Protein AF-0000000087158032 (afdb_homodimer)

Radius of gyration: 20.58 Å; Cα contacts (8 Å, |Δi|>4): 562; chains: 2; bounding box: 45×55×48 Å

Foldseek 3Di:
DLPPDDPLLVVLVVVCLVPVPDDLVRSCVVSVHDSVVSVVSVVSCCVSPVDVDRDDDDDCLVVQFPWKKKKFFAFQDDDPVQVVQLCVQVVPDPQWPDWDQDPDPGRIMTIGTGRDPVRVVVCCVPRVVPRPRTDDMDMDTDPDCPDDDDDDDD/DLDDDDPLLVVLVVVCLVPVPDDLVRSCVVSVHDSVVSVVSVVSCCVSPVDVDRDDDDDCLVVQFPWKKKKFFAFQDDDPVQVVQLCVQVVPDPQWPDWDQDPDPGRIMTIGTGRDPVRVVVCCVPRVVPRPRTDDMDMDTDPDCPDDDDDDDD

Secondary structure (DSSP, 8-state):
------HHHHHHHHHHHH-TT--HHHHHHHHTS-HHHHHHHHHHHHHTTSEEEEEEEE-GGGGT--EEEEEEEEES--SHHHHHHHHHHHTT-TTEEEEEEESSS-SEEEEEEESSHHHHHHHIIIIITTSTTEEEEEEEEEEEEEEESPPP--/------HHHHHHHHHHHH-TT--HHHHHHHHTS-HHHHHHHHHHHHHTTSEEEEEEEE-GGGGT--EEEEEEEEES---HHHHHHHHHHHTT-TTEEEEEEESSS-SEEEEEEESSHHHHHHHIIIIITTSTTEEEEEEEEEEEEEEESPPPP-

Sequence (308 aa):
MPARLDRVDLKMLRLLQKNGRLSNAELAEQVGVSPATCHRRTQALFDEGFVAGVRAMVAPRKVGKGTLVMVGVVLDRSTPESFASFEQAVAKLKCVLDCHLVAGDFDYFLKIRAGDVDDFKRIHGDQLIALPGVRQTRTFFVMKEVVDNAALEFMPARLDRVDLKMLRLLQKNGRLSNAELAEQVGVSPATCHRRTQALFDEGFVAGVRAMVAPRKVGKGTLVMVGVVLDRSTPESFASFEQAVAKLKCVLDCHLVAGDFDYFLKIRAGDVDDFKRIHGDQLIALPGVRQTRTFFVMKEVVDNAALEF

Solvent-accessible surface area (backbone atoms only — not comparable to full-atom values): 16321 Å² total; per-residue (Å²): 119,86,79,75,79,48,71,64,55,51,51,50,51,53,50,25,41,70,37,34,62,62,46,60,62,58,48,9,62,74,69,70,51,52,53,70,57,37,46,53,50,52,50,47,36,44,76,71,48,43,31,76,45,29,26,36,42,63,36,44,60,78,62,53,31,58,30,44,36,37,34,39,30,30,54,68,54,93,42,73,64,45,50,51,54,29,51,59,54,56,70,67,41,60,49,47,27,27,30,30,33,33,50,70,94,35,45,30,41,34,33,35,50,22,50,36,71,69,50,36,50,48,45,41,71,66,48,59,70,65,43,58,56,63,61,45,75,44,76,27,49,47,76,40,73,75,38,71,76,48,70,87,73,119,118,87,79,74,78,48,72,62,54,50,50,50,51,54,47,25,39,70,37,35,63,62,46,59,62,57,47,11,63,75,69,69,50,53,52,67,57,37,47,53,50,52,49,46,36,45,75,70,48,43,31,76,46,30,26,37,43,62,36,44,60,77,64,53,31,56,28,44,35,37,33,40,30,28,55,67,54,92,42,75,65,45,51,51,53,29,52,60,55,55,68,67,41,60,50,46,26,28,30,30,33,35,50,70,96,34,44,29,43,34,34,33,51,23,49,34,71,70,50,37,50,49,46,41,69,65,48,58,68,63,41,57,56,63,60,46,75,44,74,27,48,47,78,39,73,75,37,70,76,47,69,88,73,120

pLDDT: mean 96.33, std 7.24, range [37.09, 98.88]

Structure (mmCIF, N/CA/C/O backbone):
data_AF-0000000087158032-model_v1
#
loop_
_entity.id
_entity.type
_entity.pdbx_description
1 polymer 'Leucine-responsive regulatory protein'
#
loop_
_atom_site.group_PDB
_atom_site.id
_atom_site.type_symbol
_atom_site.label_atom_id
_atom_site.label_alt_id
_atom_site.label_comp_id
_atom_site.label_asym_id
_atom_site.label_entity_id
_atom_site.label_seq_id
_atom_site.pdbx_PDB_ins_code
_atom_site.Cartn_x
_atom_site.Cartn_y
_atom_site.Cartn_z
_atom_site.occupancy
_atom_site.B_iso_or_equiv
_atom_site.auth_seq_id
_atom_site.auth_comp_id
_atom_site.auth_asym_id
_atom_site.auth_atom_id
_atom_site.pdbx_PDB_model_num
ATOM 1 N N . MET A 1 1 ? 23.109 16.812 -11.82 1 37.09 1 MET A N 1
ATOM 2 C CA . MET A 1 1 ? 23.203 15.406 -11.414 1 37.09 1 MET A CA 1
ATOM 3 C C . MET A 1 1 ? 22.078 15.062 -10.438 1 37.09 1 MET A C 1
ATOM 5 O O . MET A 1 1 ? 21.734 15.867 -9.57 1 37.09 1 MET A O 1
ATOM 9 N N . PRO A 1 2 ? 21.047 14.289 -10.711 1 47.34 2 PRO A N 1
ATOM 10 C CA . PRO A 1 2 ? 20.016 14.133 -9.688 1 47.34 2 PRO A CA 1
ATOM 11 C C . PRO A 1 2 ? 20.594 14.031 -8.281 1 47.34 2 PRO A C 1
ATOM 13 O O . PRO A 1 2 ? 21.656 13.445 -8.086 1 47.34 2 PRO A O 1
ATOM 16 N N . ALA A 1 3 ? 20.453 15.07 -7.527 1 57.31 3 ALA A N 1
ATOM 17 C CA . ALA A 1 3 ? 21.109 15.234 -6.227 1 57.31 3 ALA A CA 1
ATOM 18 C C . ALA A 1 3 ? 21.078 13.938 -5.43 1 57.31 3 ALA A C 1
ATOM 20 O O . ALA A 1 3 ? 20.078 13.211 -5.457 1 57.31 3 ALA A O 1
ATOM 21 N N . ARG A 1 4 ? 22.188 13.25 -5.312 1 79.88 4 ARG A N 1
ATOM 22 C CA . ARG A 1 4 ? 22.391 12.055 -4.492 1 79.88 4 ARG A CA 1
ATOM 23 C C . ARG A 1 4 ? 21.953 12.297 -3.055 1 79.88 4 ARG A C 1
ATOM 25 O O . ARG A 1 4 ? 22.203 13.359 -2.488 1 79.88 4 ARG A O 1
ATOM 32 N N . LEU A 1 5 ? 20.969 11.484 -2.588 1 94 5 LEU A N 1
ATOM 33 C CA . LEU A 1 5 ? 20.5 11.57 -1.212 1 94 5 LEU A CA 1
ATOM 34 C C . LEU A 1 5 ? 21.656 11.406 -0.227 1 94 5 LEU A C 1
ATOM 36 O O . LEU A 1 5 ? 22.469 10.484 -0.364 1 94 5 LEU A O 1
ATOM 40 N N . ASP A 1 6 ? 21.828 12.352 0.658 1 95.56 6 ASP A N 1
ATOM 41 C CA . ASP A 1 6 ? 22.797 12.133 1.727 1 95.56 6 ASP A CA 1
ATOM 42 C C . ASP A 1 6 ? 22.125 11.625 2.994 1 95.56 6 ASP A C 1
ATOM 44 O O . ASP A 1 6 ? 20.953 11.25 2.965 1 95.56 6 ASP A O 1
ATOM 48 N N . ARG A 1 7 ? 22.875 11.555 4.039 1 95.75 7 ARG A N 1
ATOM 49 C CA . ARG A 1 7 ? 22.391 10.961 5.281 1 95.75 7 ARG A CA 1
ATOM 50 C C . ARG A 1 7 ? 21.234 11.766 5.863 1 95.75 7 ARG A C 1
ATOM 52 O O . ARG A 1 7 ? 20.312 11.195 6.438 1 95.75 7 ARG A O 1
ATOM 59 N N . VAL A 1 8 ? 21.344 13.023 5.73 1 96.94 8 VAL A N 1
ATOM 60 C CA . VAL A 1 8 ? 20.297 13.898 6.254 1 96.94 8 VAL A CA 1
ATOM 61 C C . VAL A 1 8 ? 18.984 13.664 5.488 1 96.94 8 VAL A C 1
ATOM 63 O O . VAL A 1 8 ? 17.922 13.5 6.094 1 96.94 8 VAL A O 1
ATOM 66 N N . ASP A 1 9 ? 19.094 13.617 4.156 1 97.75 9 ASP A N 1
ATOM 67 C CA . ASP A 1 9 ? 17.922 13.383 3.318 1 97.75 9 ASP A CA 1
ATOM 68 C C . ASP A 1 9 ? 17.234 12.062 3.686 1 97.75 9 ASP A C 1
ATOM 70 O O . ASP A 1 9 ? 16.016 12.008 3.816 1 97.75 9 ASP A O 1
ATOM 74 N N . LEU A 1 10 ? 18.062 11.023 3.865 1 97.94 10 LEU A N 1
ATOM 75 C CA . LEU A 1 10 ? 17.531 9.703 4.176 1 97.94 10 LEU A CA 1
ATOM 76 C C . LEU A 1 10 ? 16.828 9.695 5.535 1 97.94 10 LEU A C 1
ATOM 78 O O . LEU A 1 10 ? 15.773 9.102 5.691 1 97.94 10 LEU A O 1
ATOM 82 N N . LYS A 1 11 ? 17.453 10.289 6.418 1 98.25 11 LYS A N 1
ATOM 83 C CA . LYS A 1 11 ? 16.844 10.391 7.738 1 98.25 11 LYS A CA 1
ATOM 84 C C . LYS A 1 11 ? 15.508 11.133 7.672 1 98.25 11 LYS A C 1
ATOM 86 O O . LYS A 1 11 ? 14.531 10.734 8.305 1 98.25 11 LYS A O 1
ATOM 91 N N . MET A 1 12 ? 15.453 12.227 6.93 1 98.62 12 MET A N 1
ATOM 92 C CA . MET A 1 12 ? 14.219 12.977 6.754 1 98.62 12 MET A CA 1
ATOM 93 C C . MET A 1 12 ? 13.125 12.094 6.16 1 98.62 12 MET A C 1
ATOM 95 O O . MET A 1 12 ? 11.984 12.102 6.637 1 98.62 12 MET A O 1
ATOM 99 N N . LEU A 1 13 ? 13.492 11.344 5.16 1 98.75 13 LEU A N 1
ATOM 100 C CA . LEU A 1 13 ? 12.531 10.469 4.504 1 98.75 13 LEU A CA 1
ATOM 101 C C . LEU A 1 13 ? 11.969 9.445 5.48 1 98.75 13 LEU A C 1
ATOM 103 O O . LEU A 1 13 ? 10.766 9.172 5.484 1 98.75 13 LEU A O 1
ATOM 107 N N . ARG A 1 14 ? 12.828 8.852 6.293 1 98.56 14 ARG A N 1
ATOM 108 C CA . ARG A 1 14 ? 12.391 7.863 7.273 1 98.56 14 ARG A CA 1
ATOM 109 C C . ARG A 1 14 ? 11.453 8.484 8.297 1 98.56 14 ARG A C 1
ATOM 111 O O . ARG A 1 14 ? 10.422 7.898 8.641 1 98.56 14 ARG A O 1
ATOM 118 N N . LEU A 1 15 ? 11.773 9.664 8.742 1 98.75 15 LEU A N 1
ATOM 119 C CA . LEU A 1 15 ? 10.945 10.352 9.727 1 98.75 15 LEU A CA 1
ATOM 120 C C . LEU A 1 15 ? 9.586 10.719 9.133 1 98.75 15 LEU A C 1
ATOM 122 O O . LEU A 1 15 ? 8.555 10.555 9.789 1 98.75 15 LEU A O 1
ATOM 126 N N . LEU A 1 16 ? 9.594 11.148 7.902 1 98.69 16 LEU A N 1
ATOM 127 C CA . LEU A 1 16 ? 8.352 11.547 7.246 1 98.69 16 LEU A CA 1
ATOM 128 C C . LEU A 1 16 ? 7.492 10.328 6.926 1 98.69 16 LEU A C 1
ATOM 130 O O . LEU A 1 16 ? 6.262 10.422 6.934 1 98.69 16 LEU A O 1
ATOM 134 N N . GLN A 1 17 ? 8.109 9.195 6.656 1 98.5 17 GLN A N 1
ATOM 135 C CA . GLN A 1 17 ? 7.352 7.957 6.496 1 98.5 17 GLN A CA 1
ATOM 136 C C . GLN A 1 17 ? 6.641 7.574 7.793 1 98.5 17 GLN A C 1
ATOM 138 O O . GLN A 1 17 ? 5.512 7.082 7.766 1 98.5 17 GLN A O 1
ATOM 143 N N . LYS A 1 18 ? 7.32 7.828 8.812 1 97.94 18 LYS A N 1
ATOM 144 C CA . LYS A 1 18 ? 6.77 7.492 10.125 1 97.94 18 LYS A CA 1
ATOM 145 C C . LYS A 1 18 ? 5.68 8.477 10.531 1 97.94 18 LYS A C 1
ATOM 147 O O . LYS A 1 18 ? 4.656 8.086 11.102 1 97.94 18 LYS A O 1
ATOM 152 N N . ASN A 1 19 ? 5.922 9.719 10.273 1 98.19 19 ASN A N 1
ATOM 153 C CA . ASN A 1 19 ? 4.98 10.797 10.555 1 98.19 19 ASN A CA 1
ATOM 154 C C . ASN A 1 19 ? 5.086 11.914 9.523 1 98.19 19 ASN A C 1
ATOM 156 O O . ASN A 1 19 ? 5.914 12.82 9.664 1 98.19 19 ASN A O 1
ATOM 160 N N . GLY A 1 20 ? 4.16 11.898 8.617 1 98.06 20 GLY A N 1
ATOM 161 C CA . GLY A 1 20 ? 4.172 12.859 7.527 1 98.06 20 GLY A CA 1
ATOM 162 C C . GLY A 1 20 ? 3.68 14.234 7.938 1 98.06 20 GLY A C 1
ATOM 163 O O . GLY A 1 20 ? 3.746 15.188 7.156 1 98.06 20 GLY A O 1
ATOM 164 N N . ARG A 1 21 ? 3.297 14.398 9.172 1 96.5 21 ARG A N 1
ATOM 165 C CA . ARG A 1 21 ? 2.734 15.664 9.625 1 96.5 21 ARG A CA 1
ATOM 166 C C . ARG A 1 21 ? 3.748 16.453 10.461 1 96.5 21 ARG A C 1
ATOM 168 O O . ARG A 1 21 ? 3.426 17.5 11.008 1 96.5 21 ARG A O 1
ATOM 175 N N . LEU A 1 22 ? 4.895 15.922 10.547 1 97.44 22 LEU A N 1
ATOM 176 C CA . LEU A 1 22 ? 5.91 16.672 11.273 1 97.44 22 LEU A CA 1
ATOM 177 C C . LEU A 1 22 ? 6.039 18.094 10.727 1 97.44 22 LEU A C 1
ATOM 179 O O . LEU A 1 22 ? 6.09 18.281 9.508 1 97.44 22 LEU A O 1
ATOM 183 N N . SER A 1 23 ? 6.121 19.016 11.664 1 96.75 23 SER A N 1
ATOM 184 C CA . SER A 1 23 ? 6.406 20.391 11.25 1 96.75 23 SER A CA 1
ATOM 185 C C . SER A 1 23 ? 7.859 20.547 10.82 1 96.75 23 SER A C 1
ATOM 187 O O . SER A 1 23 ? 8.711 19.719 11.164 1 96.75 23 SER A O 1
ATOM 189 N N . ASN A 1 24 ? 8.055 21.625 10.062 1 97.44 24 ASN A N 1
ATOM 190 C CA . ASN A 1 24 ? 9.43 21.922 9.68 1 97.44 24 ASN A CA 1
ATOM 191 C C . ASN A 1 24 ? 10.336 22.047 10.906 1 97.44 24 ASN A C 1
ATOM 193 O O . ASN A 1 24 ? 11.461 21.547 10.898 1 97.44 24 ASN A O 1
ATOM 197 N N . ALA A 1 25 ? 9.828 22.672 11.922 1 97.94 25 ALA A N 1
ATOM 198 C CA . ALA A 1 25 ? 10.617 22.859 13.133 1 97.94 25 ALA A CA 1
ATOM 199 C C . ALA A 1 25 ? 10.938 21.531 13.805 1 97.94 25 ALA A C 1
ATOM 201 O O . ALA A 1 25 ? 12.086 21.281 14.188 1 97.94 25 ALA A O 1
ATOM 202 N N . GLU A 1 26 ? 10.023 20.688 13.992 1 98.25 26 GLU A N 1
ATOM 203 C CA . GLU A 1 26 ? 10.211 19.375 14.602 1 98.25 26 GLU A CA 1
ATOM 204 C C . GLU A 1 26 ? 11.18 18.516 13.781 1 98.25 26 GLU A C 1
ATOM 206 O O . GLU A 1 26 ? 12.078 17.875 14.336 1 98.25 26 GLU A O 1
ATOM 211 N N . LEU A 1 27 ? 10.977 18.5 12.469 1 98.56 27 LEU A N 1
ATOM 212 C CA . LEU A 1 27 ? 11.836 17.734 11.578 1 98.56 27 LEU A CA 1
ATOM 213 C C . LEU A 1 27 ? 13.281 18.219 11.648 1 98.56 27 LEU A C 1
ATOM 215 O O . LEU A 1 27 ? 14.211 17.422 11.758 1 98.56 27 LEU A O 1
ATOM 219 N N . ALA A 1 28 ? 13.414 19.531 11.609 1 98.69 28 ALA A N 1
ATOM 220 C CA . ALA A 1 28 ? 14.734 20.141 11.695 1 98.69 28 ALA A CA 1
ATOM 221 C C . ALA A 1 28 ? 15.453 19.719 12.977 1 98.69 28 ALA A C 1
ATOM 223 O O . ALA A 1 28 ? 16.641 19.375 12.945 1 98.69 28 ALA A O 1
ATOM 224 N N . GLU A 1 29 ? 14.758 19.75 14.055 1 98.62 29 GLU A N 1
ATOM 225 C CA . GLU A 1 29 ? 15.312 19.375 15.352 1 98.62 29 GLU A CA 1
ATOM 226 C C . GLU A 1 29 ? 15.758 17.906 15.352 1 98.62 29 GLU A C 1
ATOM 228 O O . GLU A 1 29 ? 16.859 17.594 15.812 1 98.62 29 GLU A O 1
ATOM 233 N N . GLN A 1 30 ? 15 17.094 14.836 1 98.31 30 GLN A N 1
ATOM 234 C CA . GLN A 1 30 ? 15.273 15.664 14.867 1 98.31 30 GLN A CA 1
ATOM 235 C C . GLN A 1 30 ? 16.422 15.305 13.938 1 98.31 30 GLN A C 1
ATOM 237 O O . GLN A 1 30 ? 17.188 14.367 14.211 1 98.31 30 GLN A O 1
ATOM 242 N N . VAL A 1 31 ? 16.547 15.984 12.82 1 98.06 31 VAL A N 1
ATOM 243 C CA . VAL A 1 31 ? 17.562 15.633 11.844 1 98.06 31 VAL A CA 1
ATOM 244 C C . VAL A 1 31 ? 18.844 16.406 12.148 1 98.06 31 VAL A C 1
ATOM 246 O O . VAL A 1 31 ? 19.922 16.078 11.633 1 98.06 31 VAL A O 1
ATOM 249 N N . GLY A 1 32 ? 18.766 17.469 12.875 1 98 32 GLY A N 1
ATOM 250 C CA . GLY A 1 32 ? 19.953 18.219 13.312 1 98 32 GLY A CA 1
ATOM 251 C C . GLY A 1 32 ? 20.422 19.234 12.297 1 98 32 GLY A C 1
ATOM 252 O O . GLY A 1 32 ? 21.609 19.344 12.016 1 98 32 GLY A O 1
ATOM 253 N N . VAL A 1 33 ? 19.5 19.953 11.695 1 98.31 33 VAL A N 1
ATOM 254 C CA . VAL A 1 33 ? 19.828 21.031 10.766 1 98.31 33 VAL A CA 1
ATOM 255 C C . VAL A 1 33 ? 18.984 22.266 11.094 1 98.31 33 VAL A C 1
ATOM 257 O O . VAL A 1 33 ? 18.078 22.203 11.93 1 98.31 33 VAL A O 1
ATOM 260 N N . SER A 1 34 ? 19.359 23.375 10.461 1 98.25 34 SER A N 1
ATOM 261 C CA . SER A 1 34 ? 18.578 24.594 10.664 1 98.25 34 SER A CA 1
ATOM 262 C C . SER A 1 34 ? 17.203 24.469 10.016 1 98.25 34 SER A C 1
ATOM 264 O O . SER A 1 34 ? 17.031 23.75 9.031 1 98.25 34 SER A O 1
ATOM 266 N N . PRO A 1 35 ? 16.188 25.203 10.523 1 98.31 35 PRO A N 1
ATOM 267 C CA . PRO A 1 35 ? 14.859 25.203 9.898 1 98.31 35 PRO A CA 1
ATOM 268 C C . PRO A 1 35 ? 14.906 25.609 8.43 1 98.31 35 PRO A C 1
ATOM 270 O O . PRO A 1 35 ? 14.172 25.062 7.602 1 98.31 35 PRO A O 1
ATOM 273 N N . ALA A 1 36 ? 15.734 26.562 8.125 1 98.38 36 ALA A N 1
ATOM 274 C CA . ALA A 1 36 ? 15.852 27 6.742 1 98.38 36 ALA A CA 1
ATOM 275 C C . ALA A 1 36 ? 16.359 25.891 5.844 1 98.38 36 ALA A C 1
ATOM 277 O O . ALA A 1 36 ? 15.82 25.656 4.758 1 98.38 36 ALA A O 1
ATOM 278 N N . THR A 1 37 ? 17.406 25.234 6.273 1 97.94 37 THR A N 1
ATOM 279 C CA . THR A 1 37 ? 17.969 24.109 5.527 1 97.94 37 THR A CA 1
ATOM 280 C C . THR A 1 37 ? 16.953 22.984 5.398 1 97.94 37 THR A C 1
ATOM 282 O O . THR A 1 37 ? 16.781 22.406 4.32 1 97.94 37 THR A O 1
ATOM 285 N N . CYS A 1 38 ? 16.297 22.688 6.508 1 98.5 38 CYS A N 1
ATOM 286 C CA . CYS A 1 38 ? 15.289 21.625 6.52 1 98.5 38 CYS A CA 1
ATOM 287 C C . CYS A 1 38 ? 14.18 21.906 5.504 1 98.5 38 CYS A C 1
ATOM 289 O O . CYS A 1 38 ? 13.805 21.031 4.73 1 98.5 38 CYS A O 1
ATOM 291 N N . HIS A 1 39 ? 13.711 23.109 5.5 1 98.06 39 HIS A N 1
ATOM 292 C CA . HIS A 1 39 ? 12.641 23.5 4.594 1 98.06 39 HIS A CA 1
ATOM 293 C C . HIS A 1 39 ? 13.062 23.344 3.137 1 98.06 39 HIS A C 1
ATOM 295 O O . HIS A 1 39 ? 12.336 22.766 2.334 1 98.06 39 HIS A O 1
ATOM 301 N N . ARG A 1 40 ? 14.195 23.812 2.834 1 98.12 40 ARG A N 1
ATOM 302 C CA . ARG A 1 40 ? 14.711 23.734 1.472 1 98.12 40 ARG A CA 1
ATOM 303 C C . ARG A 1 40 ? 14.867 22.281 1.032 1 98.12 40 ARG A C 1
ATOM 305 O O . ARG A 1 40 ? 14.469 21.906 -0.076 1 98.12 40 ARG A O 1
ATOM 312 N N . ARG A 1 41 ? 15.422 21.484 1.894 1 97.81 41 ARG A N 1
ATOM 313 C CA . ARG A 1 41 ? 15.656 20.094 1.568 1 97.81 41 ARG A CA 1
ATOM 314 C C . ARG A 1 41 ? 14.336 19.328 1.428 1 97.81 41 ARG A C 1
ATOM 316 O O . ARG A 1 41 ? 14.188 18.484 0.54 1 97.81 41 ARG A O 1
ATOM 323 N N . THR A 1 42 ? 13.438 19.562 2.32 1 97.81 42 THR A N 1
ATOM 324 C CA . THR A 1 42 ? 12.125 18.922 2.227 1 97.81 42 THR A CA 1
ATOM 325 C C . THR A 1 42 ? 11.453 19.281 0.903 1 97.81 42 THR A C 1
ATOM 327 O O . THR A 1 42 ? 10.945 18.391 0.209 1 97.81 42 THR A O 1
ATOM 330 N N . GLN A 1 43 ? 11.484 20.547 0.55 1 97.62 43 GLN A N 1
ATOM 331 C CA . GLN A 1 43 ? 10.898 20.984 -0.714 1 97.62 43 GLN A CA 1
ATOM 332 C C . GLN A 1 43 ? 11.562 20.281 -1.896 1 97.62 43 GLN A C 1
ATOM 334 O O . GLN A 1 43 ? 10.891 19.875 -2.844 1 97.62 43 GLN A O 1
ATOM 339 N N . ALA A 1 44 ? 12.836 20.156 -1.841 1 97.69 44 ALA A N 1
ATOM 340 C CA . ALA A 1 44 ? 13.578 19.484 -2.904 1 97.69 44 ALA A CA 1
ATOM 341 C C . ALA A 1 44 ? 13.148 18.031 -3.029 1 97.69 44 ALA A C 1
ATOM 343 O O . ALA A 1 44 ? 13.055 17.5 -4.137 1 97.69 44 ALA A O 1
ATOM 344 N N . LEU A 1 45 ? 12.938 17.375 -1.868 1 98.06 45 LEU A N 1
ATOM 345 C CA . LEU A 1 45 ? 12.508 15.977 -1.876 1 98.06 45 LEU A CA 1
ATOM 346 C C . LEU A 1 45 ? 11.18 15.82 -2.609 1 98.06 45 LEU A C 1
ATOM 348 O O . LEU A 1 45 ? 10.969 14.836 -3.318 1 98.06 45 LEU A O 1
ATOM 352 N N . PHE A 1 46 ? 10.273 16.766 -2.443 1 97.75 46 PHE A N 1
ATOM 353 C CA . PHE A 1 46 ? 9 16.75 -3.141 1 97.75 46 PHE A CA 1
ATOM 354 C C . PHE A 1 46 ? 9.18 17.109 -4.609 1 97.75 46 PHE A C 1
ATOM 356 O O . PHE A 1 46 ? 8.695 16.391 -5.492 1 97.75 46 PHE A O 1
ATOM 363 N N . ASP A 1 47 ? 9.93 18.188 -4.895 1 97.75 47 ASP A N 1
ATOM 364 C CA . ASP A 1 47 ? 10.109 18.703 -6.25 1 97.75 47 ASP A CA 1
ATOM 365 C C . ASP A 1 47 ? 10.805 17.672 -7.141 1 97.75 47 ASP A C 1
ATOM 367 O O . ASP A 1 47 ? 10.5 17.562 -8.328 1 97.75 47 ASP A O 1
ATOM 371 N N . GLU A 1 48 ? 11.672 16.969 -6.508 1 97.44 48 GLU A N 1
ATOM 372 C CA . GLU A 1 48 ? 12.461 16 -7.277 1 97.44 48 GLU A CA 1
ATOM 373 C C . GLU A 1 48 ? 11.789 14.633 -7.312 1 97.44 48 GLU A C 1
ATOM 375 O O . GLU A 1 48 ? 12.305 13.703 -7.93 1 97.44 48 GLU A O 1
ATOM 380 N N . GLY A 1 49 ? 10.719 14.445 -6.625 1 97.69 49 GLY A N 1
ATOM 381 C CA . GLY A 1 49 ? 9.898 13.258 -6.754 1 97.69 49 GLY A CA 1
ATOM 382 C C . GLY A 1 49 ? 10.297 12.148 -5.801 1 97.69 49 GLY A C 1
ATOM 383 O O . GLY A 1 49 ? 9.906 10.992 -5.98 1 97.69 49 GLY A O 1
ATOM 384 N N . PHE A 1 50 ? 11.172 12.406 -4.824 1 98.31 50 PHE A N 1
ATOM 385 C CA . PHE A 1 50 ? 11.484 11.422 -3.797 1 98.31 50 PHE A CA 1
ATOM 386 C C . PHE A 1 50 ? 10.25 11.109 -2.959 1 98.31 50 PHE A C 1
ATOM 388 O O . PHE A 1 50 ? 10.078 9.977 -2.492 1 98.31 50 PHE A O 1
ATOM 395 N N . VAL A 1 51 ? 9.469 12.078 -2.781 1 98.25 51 VAL A N 1
ATOM 396 C CA . VAL A 1 51 ? 8.18 11.953 -2.104 1 98.25 51 VAL A CA 1
ATOM 397 C C . VAL A 1 51 ? 7.051 12.328 -3.059 1 98.25 51 VAL A C 1
ATOM 399 O O . VAL A 1 51 ? 7.004 13.453 -3.559 1 98.25 51 VAL A O 1
ATOM 402 N N . ALA A 1 52 ? 6.18 11.438 -3.273 1 97.19 52 ALA A N 1
ATOM 403 C CA . ALA A 1 52 ? 5.078 11.68 -4.199 1 97.19 52 ALA A CA 1
ATOM 404 C C . ALA A 1 52 ? 3.961 12.477 -3.523 1 97.19 52 ALA A C 1
ATOM 406 O O . ALA A 1 52 ? 3.209 13.188 -4.188 1 97.19 52 ALA A O 1
ATOM 407 N N . GLY A 1 53 ? 3.82 12.32 -2.258 1 97.75 53 GLY A N 1
ATOM 408 C CA . GLY A 1 53 ? 2.814 12.969 -1.436 1 97.75 53 GLY A CA 1
ATOM 409 C C . GLY A 1 53 ? 2.773 12.445 -0.014 1 97.75 53 GLY A C 1
ATOM 410 O O . GLY A 1 53 ? 3.543 11.547 0.345 1 97.75 53 GLY A O 1
ATOM 411 N N . VAL A 1 54 ? 1.973 13.07 0.74 1 98.56 54 VAL A N 1
ATOM 412 C CA . VAL A 1 54 ? 1.727 12.641 2.113 1 98.56 54 VAL A CA 1
ATOM 413 C C . VAL A 1 54 ? 0.258 12.25 2.277 1 98.56 54 VAL A C 1
ATOM 415 O O . VAL A 1 54 ? -0.636 13.008 1.896 1 98.56 54 VAL A O 1
ATOM 418 N N . ARG A 1 55 ? 0.052 11.117 2.818 1 98.69 55 ARG A N 1
ATOM 419 C CA . ARG A 1 55 ? -1.28 10.523 2.768 1 98.69 55 ARG A CA 1
ATOM 420 C C . ARG A 1 55 ? -1.711 10.023 4.141 1 98.69 55 ARG A C 1
ATOM 422 O O . ARG A 1 55 ? -0.914 9.43 4.871 1 98.69 55 ARG A O 1
ATOM 429 N N . ALA A 1 56 ? -2.963 10.297 4.5 1 98.75 56 ALA A N 1
ATOM 430 C CA . ALA A 1 56 ? -3.545 9.633 5.664 1 98.75 56 ALA A CA 1
ATOM 431 C C . ALA A 1 56 ? -3.85 8.172 5.367 1 98.75 56 ALA A C 1
ATOM 433 O O . ALA A 1 56 ? -4.469 7.852 4.352 1 98.75 56 ALA A O 1
ATOM 434 N N . MET A 1 57 ? -3.346 7.309 6.199 1 98.62 57 MET A N 1
ATOM 435 C CA . MET A 1 57 ? -3.627 5.879 6.09 1 98.62 57 MET A CA 1
ATOM 436 C C . MET A 1 57 ? -4.957 5.535 6.75 1 98.62 57 MET A C 1
ATOM 438 O O . MET A 1 57 ? -5.027 5.359 7.969 1 98.62 57 MET A O 1
ATOM 442 N N . VAL A 1 58 ? -5.965 5.434 5.91 1 98.44 58 VAL A N 1
ATOM 443 C CA . VAL A 1 58 ? -7.324 5.211 6.387 1 98.44 58 VAL A CA 1
ATOM 444 C C . VAL A 1 58 ? -7.559 3.721 6.621 1 98.44 58 VAL A C 1
ATOM 446 O O . VAL A 1 58 ? -7.148 2.889 5.809 1 98.44 58 VAL A O 1
ATOM 449 N N . ALA A 1 59 ? -8.203 3.424 7.734 1 98 59 ALA A N 1
ATOM 450 C CA . ALA A 1 59 ? -8.539 2.039 8.047 1 98 59 ALA A CA 1
ATOM 451 C C . ALA A 1 59 ? -9.656 1.527 7.148 1 98 59 ALA A C 1
ATOM 453 O O . ALA A 1 59 ? -10.805 1.975 7.254 1 98 59 ALA A O 1
ATOM 454 N N . PRO A 1 60 ? -9.383 0.595 6.316 1 98.06 60 PRO A N 1
ATOM 455 C CA . PRO A 1 60 ? -10.375 0.188 5.316 1 98.06 60 PRO A CA 1
ATOM 456 C C . PRO A 1 60 ? -11.672 -0.309 5.941 1 98.06 60 PRO A C 1
ATOM 458 O O . PRO A 1 60 ? -12.758 0.081 5.508 1 98.06 60 PRO A O 1
ATOM 461 N N . ARG A 1 61 ? -11.602 -1.121 6.934 1 97 61 ARG A N 1
ATOM 462 C CA . ARG A 1 61 ? -12.781 -1.713 7.551 1 97 61 ARG A CA 1
ATOM 463 C C . ARG A 1 61 ? -13.703 -0.637 8.117 1 97 61 ARG A C 1
ATOM 465 O O . ARG A 1 61 ? -14.922 -0.778 8.094 1 97 61 ARG A O 1
ATOM 472 N N . LYS A 1 62 ? -13.133 0.422 8.508 1 96.94 62 LYS A N 1
ATOM 473 C CA . LYS A 1 62 ? -13.891 1.473 9.18 1 96.94 62 LYS A CA 1
ATOM 474 C C . LYS A 1 62 ? -14.594 2.373 8.164 1 96.94 62 LYS A C 1
ATOM 476 O O . LYS A 1 62 ? -15.477 3.15 8.523 1 96.94 62 LYS A O 1
ATOM 481 N N . VAL A 1 63 ? -14.242 2.225 6.941 1 97.06 63 VAL A N 1
ATOM 482 C CA . VAL A 1 63 ? -14.898 3.027 5.918 1 97.06 63 VAL A CA 1
ATOM 483 C C . VAL A 1 63 ? -15.625 2.113 4.93 1 97.06 63 VAL A C 1
ATOM 485 O O . VAL A 1 63 ? -15.797 2.467 3.762 1 97.06 63 VAL A O 1
ATOM 488 N N . GLY A 1 64 ? -15.922 0.958 5.301 1 96.56 64 GLY A N 1
ATOM 489 C CA . GLY A 1 64 ? -16.75 0.054 4.516 1 96.56 64 GLY A CA 1
ATOM 490 C C . GLY A 1 64 ? -15.977 -0.639 3.402 1 9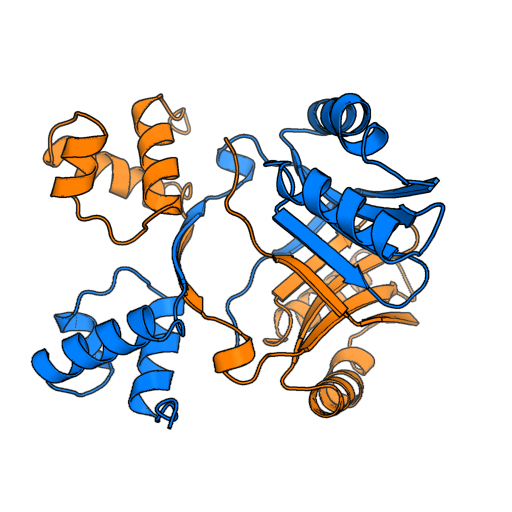6.56 64 GLY A C 1
ATOM 491 O O . GLY A 1 64 ? -16.531 -0.918 2.338 1 96.56 64 GLY A O 1
ATOM 492 N N . LYS A 1 65 ? -14.727 -0.851 3.58 1 97.88 65 LYS A N 1
ATOM 493 C CA . LYS A 1 65 ? -13.883 -1.537 2.607 1 97.88 65 LYS A CA 1
ATOM 494 C C . LYS A 1 65 ? -13.125 -2.693 3.258 1 97.88 65 LYS A C 1
ATOM 496 O O . LYS A 1 65 ? -11.914 -2.836 3.068 1 97.88 65 LYS A O 1
ATOM 501 N N . GLY A 1 66 ? -13.891 -3.492 3.932 1 97.69 66 GLY A N 1
ATOM 502 C CA . GLY A 1 66 ? -13.305 -4.488 4.812 1 97.69 66 GLY A CA 1
ATOM 503 C C . GLY A 1 66 ? -12.836 -5.73 4.074 1 97.69 66 GLY A C 1
ATOM 504 O O . GLY A 1 66 ? -12.039 -6.512 4.609 1 97.69 66 GLY A O 1
ATOM 505 N N . THR A 1 67 ? -13.32 -5.953 2.848 1 98.38 67 THR A N 1
ATOM 506 C CA . THR A 1 67 ? -12.969 -7.152 2.096 1 98.38 67 THR A CA 1
ATOM 507 C C . THR A 1 67 ? -11.797 -6.871 1.156 1 98.38 67 THR A C 1
ATOM 509 O O . THR A 1 67 ? -11.82 -5.902 0.396 1 98.38 67 THR A O 1
ATOM 512 N N . LEU A 1 68 ? -10.781 -7.66 1.311 1 98.75 68 LEU A N 1
ATOM 513 C CA . LEU A 1 68 ? -9.617 -7.594 0.439 1 98.75 68 LEU A CA 1
ATOM 514 C C . LEU A 1 68 ? -9.5 -8.844 -0.419 1 98.75 68 LEU A C 1
ATOM 516 O O . LEU A 1 68 ? -9.664 -9.961 0.08 1 98.75 68 LEU A O 1
ATOM 520 N N . VAL A 1 69 ? -9.273 -8.617 -1.729 1 98.56 69 VAL A N 1
ATOM 521 C CA . VAL A 1 69 ? -9.188 -9.727 -2.676 1 98.56 69 VAL A CA 1
ATOM 522 C C . VAL A 1 69 ? -7.977 -9.531 -3.586 1 98.56 69 VAL A C 1
ATOM 524 O O . VAL A 1 69 ? -7.715 -8.422 -4.059 1 98.56 69 VAL A O 1
ATOM 527 N N . MET A 1 70 ? -7.289 -10.602 -3.76 1 98.56 70 MET A N 1
ATOM 528 C CA . MET A 1 70 ? -6.273 -10.656 -4.809 1 98.56 70 MET A CA 1
ATOM 529 C C . MET A 1 70 ? -6.785 -11.43 -6.02 1 98.56 70 MET A C 1
ATOM 531 O O . MET A 1 70 ? -7.422 -12.469 -5.871 1 98.56 70 MET A O 1
ATOM 535 N N . VAL A 1 71 ? -6.465 -10.883 -7.211 1 98.19 71 VAL A N 1
ATOM 536 C CA . VAL A 1 71 ? -6.949 -11.531 -8.43 1 98.19 71 VAL A CA 1
ATOM 537 C C . VAL A 1 71 ? -5.793 -11.734 -9.398 1 98.19 71 VAL A C 1
ATOM 539 O O . VAL A 1 71 ? -5.117 -10.773 -9.781 1 98.19 71 VAL A O 1
ATOM 542 N N . GLY A 1 72 ? -5.527 -13.008 -9.727 1 98 72 GLY A N 1
ATOM 543 C CA . GLY A 1 72 ? -4.668 -13.305 -10.859 1 98 72 GLY A CA 1
ATOM 544 C C . GLY A 1 72 ? -5.387 -13.234 -12.195 1 98 72 GLY A C 1
ATOM 545 O O . GLY A 1 72 ? -6.496 -13.758 -12.336 1 98 72 GLY A O 1
ATOM 546 N N . VAL A 1 73 ? -4.777 -12.57 -13.148 1 98.19 73 VAL A N 1
ATOM 547 C CA . VAL A 1 73 ? -5.406 -12.367 -14.453 1 98.19 73 VAL A CA 1
ATOM 548 C C . VAL A 1 73 ? -4.539 -12.992 -15.547 1 98.19 73 VAL A C 1
ATOM 550 O O . VAL A 1 73 ? -3.316 -12.836 -15.547 1 98.19 73 VAL A O 1
ATOM 553 N N . VAL A 1 74 ? -5.16 -13.727 -16.391 1 97.75 74 VAL A N 1
ATOM 554 C CA . VAL A 1 74 ? -4.531 -14.227 -17.609 1 97.75 74 VAL A CA 1
ATOM 555 C C . VAL A 1 74 ? -5.23 -13.633 -18.828 1 97.75 74 VAL A C 1
ATOM 557 O O . VAL A 1 74 ? -6.453 -13.734 -18.969 1 97.75 74 VAL A O 1
ATOM 560 N N . LEU A 1 75 ? -4.48 -13 -19.703 1 97.75 75 LEU A N 1
ATOM 561 C CA . LEU A 1 75 ? -5.039 -12.422 -20.922 1 97.75 75 LEU A CA 1
ATOM 562 C C . LEU A 1 75 ? -5.133 -13.469 -22.031 1 97.75 75 LEU A C 1
ATOM 564 O O . LEU A 1 75 ? -4.406 -14.461 -22.016 1 97.75 75 LEU A O 1
ATOM 568 N N . ASP A 1 76 ? -5.996 -13.203 -22.922 1 96.38 76 ASP A N 1
ATOM 569 C CA . ASP A 1 76 ? -6.176 -14.133 -24.031 1 96.38 76 ASP A CA 1
ATOM 570 C C . ASP A 1 76 ? -5.035 -14.008 -25.047 1 96.38 76 ASP A C 1
ATOM 572 O O . ASP A 1 76 ? -4.676 -14.984 -25.703 1 96.38 76 ASP A O 1
ATOM 576 N N . ARG A 1 77 ? -4.586 -12.781 -25.234 1 94.06 77 ARG A N 1
ATOM 577 C CA . ARG A 1 77 ? -3.418 -12.492 -26.062 1 94.06 77 ARG A CA 1
ATOM 578 C C . ARG A 1 77 ? -2.395 -11.664 -25.297 1 94.06 77 ARG A C 1
ATOM 580 O O . ARG A 1 77 ? -2.762 -10.82 -24.469 1 94.06 77 ARG A O 1
ATOM 587 N N . SER A 1 78 ? -1.216 -11.93 -25.484 1 91 78 SER A N 1
ATOM 588 C CA . SER A 1 78 ? -0.136 -11.195 -24.844 1 91 78 SER A CA 1
ATOM 589 C C . SER A 1 78 ? 0.631 -10.344 -25.844 1 91 78 SER A C 1
ATOM 591 O O . SER A 1 78 ? 1.82 -10.562 -26.078 1 91 78 SER A O 1
ATOM 593 N N . THR A 1 79 ? -0.052 -9.414 -26.391 1 94.62 79 THR A N 1
ATOM 594 C CA . THR A 1 79 ? 0.539 -8.453 -27.312 1 94.62 79 THR A CA 1
ATOM 595 C C . THR A 1 79 ? 0.635 -7.07 -26.672 1 94.62 79 THR A C 1
ATOM 597 O O . THR A 1 79 ? -0.067 -6.781 -25.703 1 94.62 79 THR A O 1
ATOM 600 N N . PRO A 1 80 ? 1.523 -6.258 -27.266 1 95.5 80 PRO A N 1
ATOM 601 C CA . PRO A 1 80 ? 1.607 -4.887 -26.75 1 95.5 80 PRO A CA 1
ATOM 602 C C . PRO A 1 80 ? 0.257 -4.176 -26.75 1 95.5 80 PRO A C 1
ATOM 604 O O . PRO A 1 80 ? -0.053 -3.438 -25.812 1 95.5 80 PRO A O 1
ATOM 607 N N . GLU A 1 81 ? -0.48 -4.414 -27.719 1 96.19 81 GLU A N 1
ATOM 608 C CA . GLU A 1 81 ? -1.789 -3.779 -27.828 1 96.19 81 GLU A CA 1
ATOM 609 C C . GLU A 1 81 ? -2.74 -4.277 -26.75 1 96.19 81 GLU A C 1
ATOM 611 O O . GLU A 1 81 ? -3.469 -3.49 -26.141 1 96.19 81 GLU A O 1
ATOM 616 N N . SER A 1 82 ? -2.77 -5.547 -26.531 1 96.19 82 SER A N 1
ATOM 617 C CA . SER A 1 82 ? -3.629 -6.125 -25.5 1 96.19 82 SER A CA 1
ATOM 618 C C . SER A 1 82 ? -3.244 -5.625 -24.109 1 96.19 82 SER A C 1
ATOM 620 O O . SER A 1 82 ? -4.113 -5.305 -23.297 1 96.19 82 SER A O 1
ATOM 622 N N . PHE A 1 83 ? -1.95 -5.59 -23.859 1 97 83 PHE A N 1
ATOM 623 C CA . PHE A 1 83 ? -1.473 -5.066 -22.578 1 97 83 PHE A CA 1
ATOM 624 C C . PHE A 1 83 ? -1.903 -3.615 -22.391 1 97 83 PHE A C 1
ATOM 626 O O . PHE A 1 83 ? -2.424 -3.248 -21.344 1 97 83 PHE A O 1
ATOM 633 N N . ALA A 1 84 ? -1.744 -2.844 -23.422 1 97.94 84 ALA A N 1
ATOM 634 C CA . ALA A 1 84 ? -2.074 -1.424 -23.359 1 97.94 84 ALA A CA 1
ATOM 635 C C . ALA A 1 84 ? -3.561 -1.22 -23.078 1 97.94 84 ALA A C 1
ATOM 637 O O . ALA A 1 84 ? -3.934 -0.408 -22.219 1 97.94 84 ALA A O 1
ATOM 638 N N . SER A 1 85 ? -4.375 -1.916 -23.781 1 98.19 85 SER A N 1
ATOM 639 C CA . SER A 1 85 ? -5.82 -1.81 -23.625 1 98.19 85 SER A CA 1
ATOM 640 C C . SER A 1 85 ? -6.25 -2.213 -22.219 1 98.19 85 SER A C 1
ATOM 642 O O . SER A 1 85 ? -7.043 -1.518 -21.578 1 98.19 85 SER A O 1
ATOM 644 N N . PHE A 1 86 ? -5.738 -3.318 -21.766 1 98.5 86 PHE A N 1
ATOM 645 C CA . PHE A 1 86 ? -6.055 -3.803 -20.422 1 98.5 86 PHE A CA 1
ATOM 646 C C . PHE A 1 86 ? -5.613 -2.799 -19.359 1 98.5 86 PHE A C 1
ATOM 648 O O . PHE A 1 86 ? -6.391 -2.438 -18.484 1 98.5 86 PHE A O 1
ATOM 655 N N . GLU A 1 87 ? -4.379 -2.299 -19.438 1 98.62 87 GLU A N 1
ATOM 656 C CA . GLU A 1 87 ? -3.793 -1.404 -18.453 1 98.62 87 GLU A CA 1
ATOM 657 C C . GLU A 1 87 ? -4.531 -0.069 -18.406 1 98.62 87 GLU A C 1
ATOM 659 O O . GLU A 1 87 ? -4.73 0.499 -17.328 1 98.62 87 GLU A O 1
ATOM 664 N N . GLN A 1 88 ? -4.938 0.435 -19.531 1 98.44 88 GLN A N 1
ATOM 665 C CA . GLN A 1 88 ? -5.711 1.672 -19.578 1 98.44 88 GLN A CA 1
ATOM 666 C C . GLN A 1 88 ? -7.051 1.51 -18.859 1 98.44 88 GLN A C 1
ATOM 668 O O . GLN A 1 88 ? -7.48 2.4 -18.125 1 98.44 88 GLN A O 1
ATOM 673 N N . ALA A 1 89 ? -7.664 0.393 -19.094 1 98.5 89 ALA A N 1
ATOM 674 C CA . ALA A 1 89 ? -8.977 0.132 -18.516 1 98.5 89 ALA A CA 1
ATOM 675 C C . ALA A 1 89 ? -8.883 -0.082 -17.016 1 98.5 89 ALA A C 1
ATOM 677 O O . ALA A 1 89 ? -9.641 0.508 -16.234 1 98.5 89 ALA A O 1
ATOM 678 N N . VAL A 1 90 ? -7.961 -0.917 -16.609 1 98.38 90 VAL A N 1
ATOM 679 C CA . VAL A 1 90 ? -7.867 -1.283 -15.195 1 98.38 90 VAL A CA 1
ATOM 680 C C . VAL A 1 90 ? -7.453 -0.065 -14.367 1 98.38 90 VAL A C 1
ATOM 682 O O . VAL A 1 90 ? -7.867 0.083 -13.219 1 98.38 90 VAL A O 1
ATOM 685 N N . ALA A 1 91 ? -6.621 0.831 -14.953 1 98 91 ALA A N 1
ATOM 686 C CA . ALA A 1 91 ? -6.141 2.023 -14.258 1 98 91 ALA A CA 1
ATOM 687 C C . ALA A 1 91 ? -7.297 2.961 -13.914 1 98 91 ALA A C 1
ATOM 689 O O . ALA A 1 91 ? -7.168 3.82 -13.039 1 98 91 ALA A O 1
ATOM 690 N N . LYS A 1 92 ? -8.43 2.789 -14.516 1 97.38 92 LYS A N 1
ATOM 691 C CA . LYS A 1 92 ? -9.594 3.643 -14.297 1 97.38 92 LYS A CA 1
ATOM 692 C C . LYS A 1 92 ? -10.461 3.107 -13.156 1 97.38 92 LYS A C 1
ATOM 694 O O . LYS A 1 92 ? -11.344 3.809 -12.656 1 97.38 92 LYS A O 1
ATOM 699 N N . LEU A 1 93 ? -10.234 1.887 -12.789 1 97.38 93 LEU A N 1
ATOM 700 C CA . LEU A 1 93 ? -11.039 1.278 -11.734 1 97.38 93 LEU A CA 1
ATOM 701 C C . LEU A 1 93 ? -10.57 1.747 -10.359 1 97.38 93 LEU A C 1
ATOM 703 O O . LEU A 1 93 ? -9.492 1.364 -9.898 1 97.38 93 LEU A O 1
ATOM 707 N N . LYS A 1 94 ? -11.406 2.336 -9.602 1 95.5 94 LYS A N 1
ATOM 708 C CA . LYS A 1 94 ? -11.039 3 -8.352 1 95.5 94 LYS A CA 1
ATOM 709 C C . LYS A 1 94 ? -10.938 1.996 -7.207 1 95.5 94 LYS A C 1
ATOM 711 O O . LYS A 1 94 ? -10.344 2.291 -6.168 1 95.5 94 LYS A O 1
ATOM 716 N N . CYS A 1 95 ? -11.523 0.885 -7.379 1 97.12 95 CYS A N 1
ATOM 717 C CA . CYS A 1 95 ? -11.477 -0.145 -6.348 1 97.12 95 CYS A CA 1
ATOM 718 C C . CYS A 1 95 ? -10.141 -0.888 -6.387 1 97.12 95 CYS A C 1
ATOM 720 O O . CYS A 1 95 ? -9.82 -1.646 -5.469 1 97.12 95 CYS A O 1
ATOM 722 N N . VAL A 1 96 ? -9.367 -0.741 -7.438 1 98.56 96 VAL A N 1
ATOM 723 C CA . VAL A 1 96 ? -8.078 -1.417 -7.605 1 98.56 96 VAL A CA 1
ATOM 724 C C . VAL A 1 96 ? -6.988 -0.633 -6.887 1 98.56 96 VAL A C 1
ATOM 726 O O . VAL A 1 96 ? -6.723 0.525 -7.219 1 98.56 96 VAL A O 1
ATOM 729 N N . LEU A 1 97 ? -6.348 -1.294 -5.922 1 98.62 97 LEU A N 1
ATOM 730 C CA . LEU A 1 97 ? -5.266 -0.674 -5.164 1 98.62 97 LEU A CA 1
ATOM 731 C C . LEU A 1 97 ? -3.916 -0.969 -5.805 1 98.62 97 LEU A C 1
ATOM 733 O O . LEU A 1 97 ? -2.996 -0.151 -5.727 1 98.62 97 LEU A O 1
ATOM 737 N N . ASP A 1 98 ? -3.811 -2.146 -6.328 1 98.81 98 ASP A N 1
ATOM 738 C CA . ASP A 1 98 ? -2.609 -2.568 -7.043 1 98.81 98 ASP A CA 1
ATOM 739 C C . ASP A 1 98 ? -2.967 -3.287 -8.344 1 98.81 98 ASP A C 1
ATOM 741 O O . ASP A 1 98 ? -3.938 -4.047 -8.391 1 98.81 98 ASP A O 1
ATOM 745 N N . CYS A 1 99 ? -2.213 -3.068 -9.328 1 98.88 99 CYS A N 1
ATOM 746 C CA . CYS A 1 99 ? -2.148 -3.84 -10.57 1 98.88 99 CYS A CA 1
ATOM 747 C C . CYS A 1 99 ? -0.708 -3.977 -11.047 1 98.88 99 CYS A C 1
ATOM 749 O O . CYS A 1 99 ? -0.084 -2.988 -11.438 1 98.88 99 CYS A O 1
ATOM 751 N N . HIS A 1 100 ? -0.264 -5.211 -11.023 1 98.88 100 HIS A N 1
ATOM 752 C CA . HIS A 1 100 ? 1.135 -5.457 -11.359 1 98.88 100 HIS A CA 1
ATOM 753 C C . HIS A 1 100 ? 1.264 -6.484 -12.477 1 98.88 100 HIS A C 1
ATOM 755 O O . HIS A 1 100 ? 0.694 -7.574 -12.391 1 98.88 100 HIS A O 1
ATOM 761 N N . LEU A 1 101 ? 1.97 -6.117 -13.547 1 98.75 101 LEU A N 1
ATOM 762 C CA . LEU A 1 101 ? 2.393 -7.078 -14.555 1 98.75 101 LEU A CA 1
ATOM 763 C C . LEU A 1 101 ? 3.484 -7.992 -14.016 1 98.75 101 LEU A C 1
ATOM 765 O O . LEU A 1 101 ? 4.5 -7.52 -13.5 1 98.75 101 LEU A O 1
ATOM 769 N N . VAL A 1 102 ? 3.232 -9.281 -14.172 1 98.19 102 VAL A N 1
ATOM 770 C CA . VAL A 1 102 ? 4.195 -10.188 -13.547 1 98.19 102 VAL A CA 1
ATOM 771 C C . VAL A 1 102 ? 4.676 -11.219 -14.57 1 98.19 102 VAL A C 1
ATOM 773 O O . VAL A 1 102 ? 4.02 -11.445 -15.586 1 98.19 102 VAL A O 1
ATOM 776 N N . ALA A 1 103 ? 5.863 -11.766 -14.297 1 95.81 103 ALA A N 1
ATOM 777 C CA . ALA A 1 103 ? 6.352 -12.953 -15 1 95.81 103 ALA A CA 1
ATOM 778 C C . ALA A 1 103 ? 5.914 -14.227 -14.289 1 95.81 103 ALA A C 1
ATOM 780 O O . ALA A 1 103 ? 6.141 -14.383 -13.086 1 95.81 103 ALA A O 1
ATOM 781 N N . GLY A 1 104 ? 5.258 -15.109 -14.945 1 92.31 104 GLY A N 1
ATOM 782 C CA . GLY A 1 104 ? 4.781 -16.344 -14.352 1 92.31 104 GLY A CA 1
ATOM 783 C C . GLY A 1 104 ? 3.5 -16.859 -14.984 1 92.31 104 GLY A C 1
ATOM 784 O O . GLY A 1 104 ? 3.256 -16.625 -16.172 1 92.31 104 GLY A O 1
ATOM 785 N N . ASP A 1 105 ? 2.684 -17.531 -14.141 1 92.88 105 ASP A N 1
ATOM 786 C CA . ASP A 1 105 ? 1.485 -18.188 -14.648 1 92.88 105 ASP A CA 1
ATOM 787 C C . ASP A 1 105 ? 0.35 -17.188 -14.852 1 92.88 105 ASP A C 1
ATOM 789 O O . ASP A 1 105 ? -0.638 -17.5 -15.523 1 92.88 105 ASP A O 1
ATOM 793 N N . PHE A 1 106 ? 0.493 -16.078 -14.281 1 96.44 106 PHE A N 1
ATOM 794 C CA . PHE A 1 106 ? -0.449 -14.984 -14.484 1 96.44 106 PHE A CA 1
ATOM 795 C C . PHE A 1 106 ? 0.198 -13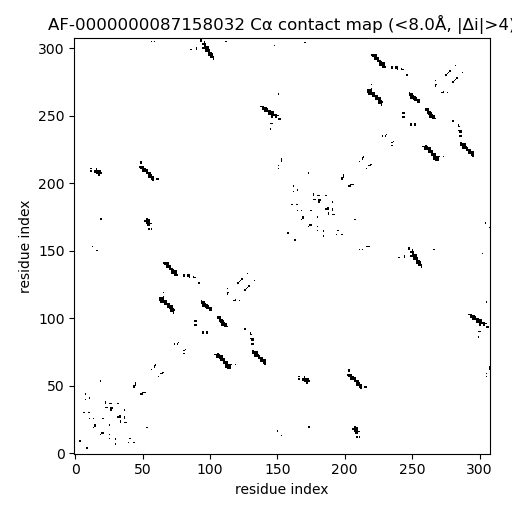.852 -15.273 1 96.44 106 PHE A C 1
ATOM 797 O O . PHE A 1 106 ? 1.422 -13.703 -15.266 1 96.44 106 PHE A O 1
ATOM 804 N N . ASP A 1 107 ? -0.644 -13.086 -15.922 1 97.88 107 ASP A N 1
ATOM 805 C CA . ASP A 1 107 ? -0.156 -11.867 -16.562 1 97.88 107 ASP A CA 1
ATOM 806 C C . ASP A 1 107 ? -0.152 -10.695 -15.57 1 97.88 107 ASP A C 1
ATOM 808 O O . ASP A 1 107 ? 0.791 -9.906 -15.547 1 97.88 107 ASP A O 1
ATOM 812 N N . TYR A 1 108 ? -1.239 -10.617 -14.75 1 98.56 108 TYR A N 1
ATOM 813 C CA . TYR A 1 108 ? -1.355 -9.539 -13.781 1 98.56 108 TYR A CA 1
ATOM 814 C C . TYR A 1 108 ? -1.839 -10.062 -12.43 1 98.56 108 TYR A C 1
ATOM 816 O O . TYR A 1 108 ? -2.584 -11.047 -12.375 1 98.56 108 TYR A O 1
ATOM 824 N N . PHE A 1 109 ? -1.428 -9.367 -11.391 1 98.69 109 PHE A N 1
ATOM 825 C CA . PHE A 1 109 ? -2.096 -9.445 -10.094 1 98.69 109 PHE A CA 1
ATOM 826 C C . PHE A 1 109 ? -2.807 -8.133 -9.773 1 98.69 109 PHE A C 1
ATOM 828 O O . PHE A 1 109 ? -2.238 -7.055 -9.945 1 98.69 109 PHE A O 1
ATOM 835 N N . LEU A 1 110 ? -3.998 -8.234 -9.359 1 98.81 110 LEU A N 1
ATOM 836 C CA . LEU A 1 110 ? -4.766 -7.105 -8.844 1 98.81 110 LEU A CA 1
ATOM 837 C C . LEU A 1 110 ? -4.977 -7.234 -7.34 1 98.81 110 LEU A C 1
ATOM 839 O O . LEU A 1 110 ? -5.168 -8.336 -6.824 1 98.81 110 LEU A O 1
ATOM 843 N N . LYS A 1 111 ? -4.887 -6.207 -6.629 1 98.81 111 LYS A N 1
ATOM 844 C CA . LYS A 1 111 ? -5.34 -6.055 -5.25 1 98.81 111 LYS A CA 1
ATOM 845 C C . LYS A 1 111 ? -6.566 -5.145 -5.168 1 98.81 111 LYS A C 1
ATOM 847 O O . LYS A 1 111 ? -6.504 -3.98 -5.566 1 98.81 111 LYS A O 1
ATOM 852 N N . ILE A 1 112 ? -7.645 -5.652 -4.637 1 98.69 112 ILE A N 1
ATOM 853 C CA . ILE A 1 112 ? -8.922 -4.949 -4.711 1 98.69 112 ILE A CA 1
ATOM 854 C C . ILE A 1 112 ? -9.562 -4.891 -3.328 1 98.69 112 ILE A C 1
ATOM 856 O O . ILE A 1 112 ? -9.57 -5.887 -2.6 1 98.69 112 ILE A O 1
ATOM 860 N N . ARG A 1 113 ? -10.062 -3.775 -2.982 1 98.44 113 ARG A N 1
ATOM 861 C CA . ARG A 1 113 ? -10.852 -3.641 -1.766 1 98.44 113 ARG A CA 1
ATOM 862 C C . ARG A 1 113 ? -12.328 -3.457 -2.096 1 98.44 113 ARG A C 1
ATOM 864 O O . ARG A 1 113 ? -12.68 -2.709 -3.01 1 98.44 113 ARG A O 1
ATOM 871 N N . ALA A 1 114 ? -13.164 -4.137 -1.418 1 98.19 114 ALA A N 1
ATOM 872 C CA . ALA A 1 114 ? -14.617 -4.07 -1.511 1 98.19 114 ALA A CA 1
ATOM 873 C C . ALA A 1 114 ? -15.25 -3.941 -0.128 1 98.19 114 ALA A C 1
ATOM 875 O O . ALA A 1 114 ? -14.57 -4.105 0.89 1 98.19 114 ALA A O 1
ATOM 876 N N . GLY A 1 115 ? -16.516 -3.578 -0.147 1 97.81 115 GLY A N 1
ATOM 877 C CA . GLY A 1 115 ? -17.219 -3.492 1.12 1 97.81 115 GLY A CA 1
ATOM 878 C C . GLY A 1 115 ? -17.375 -4.832 1.812 1 97.81 115 GLY A C 1
ATOM 879 O O . GLY A 1 115 ? -17.062 -4.965 2.998 1 97.81 115 GLY A O 1
ATOM 880 N N . ASP A 1 116 ? -17.844 -5.758 1.133 1 97.5 116 ASP A N 1
ATOM 881 C CA . ASP A 1 116 ? -18.047 -7.145 1.544 1 97.5 116 ASP A CA 1
ATOM 882 C C . ASP A 1 116 ? -18.016 -8.086 0.34 1 97.5 116 ASP A C 1
ATOM 884 O O . ASP A 1 116 ? -17.672 -7.668 -0.771 1 97.5 116 ASP A O 1
ATOM 888 N N . VAL A 1 117 ? -18.266 -9.328 0.628 1 97.12 117 VAL A N 1
ATOM 889 C CA . VAL A 1 117 ? -18.172 -10.344 -0.42 1 97.12 117 VAL A CA 1
ATOM 890 C C . VAL A 1 117 ? -19.203 -10.047 -1.514 1 97.12 117 VAL A C 1
ATOM 892 O O . VAL A 1 117 ? -18.906 -10.188 -2.703 1 97.12 117 VAL A O 1
ATOM 895 N N . ASP A 1 118 ? -20.422 -9.625 -1.157 1 98.06 118 ASP A N 1
ATOM 896 C CA . ASP A 1 118 ? -21.453 -9.297 -2.139 1 98.06 118 ASP A CA 1
ATOM 897 C C . ASP A 1 118 ? -21.047 -8.102 -2.99 1 98.06 118 ASP A C 1
ATOM 899 O O . ASP A 1 118 ? -21.297 -8.078 -4.199 1 98.06 118 ASP A O 1
ATOM 903 N N . ASP A 1 119 ? -20.5 -7.121 -2.33 1 97.69 119 ASP A N 1
ATOM 904 C CA . ASP A 1 119 ? -19.984 -5.977 -3.07 1 97.69 119 ASP A CA 1
ATOM 905 C C . ASP A 1 119 ? -18.922 -6.414 -4.074 1 97.69 119 ASP A C 1
ATOM 907 O O . ASP A 1 119 ? -18.906 -5.941 -5.211 1 97.69 119 ASP A O 1
ATOM 911 N N . PHE A 1 120 ? -18.078 -7.367 -3.688 1 98.38 120 PHE A N 1
ATOM 912 C CA . PHE A 1 120 ? -17.062 -7.859 -4.609 1 98.38 120 PHE A CA 1
ATOM 913 C C . PHE A 1 120 ? -17.703 -8.594 -5.781 1 98.38 120 PHE A C 1
ATOM 915 O O . PHE A 1 120 ? -17.266 -8.445 -6.926 1 98.38 120 PHE A O 1
ATOM 922 N N . LYS A 1 121 ? -18.594 -9.344 -5.488 1 97.5 121 LYS A N 1
ATOM 923 C CA . LYS A 1 121 ? -19.281 -10.039 -6.57 1 97.5 121 LYS A CA 1
ATOM 924 C C . LYS A 1 121 ? -19.812 -9.055 -7.605 1 97.5 121 LYS A C 1
ATOM 926 O O . LYS A 1 121 ? -19.734 -9.297 -8.812 1 97.5 121 LYS A O 1
ATOM 931 N N . ARG A 1 122 ? -20.359 -8 -7.133 1 97.25 122 ARG A N 1
ATOM 932 C CA . ARG A 1 122 ? -20.844 -6.965 -8.031 1 97.25 122 ARG A CA 1
ATOM 933 C C . ARG A 1 122 ? -19.703 -6.348 -8.836 1 97.25 122 ARG A C 1
ATOM 935 O O . ARG A 1 122 ? -19.812 -6.188 -10.055 1 97.25 122 ARG A O 1
ATOM 942 N N . ILE A 1 123 ? -18.656 -6.008 -8.133 1 96.38 123 ILE A N 1
ATOM 943 C CA . ILE A 1 123 ? -17.484 -5.461 -8.789 1 96.38 123 ILE A CA 1
ATOM 944 C C . ILE A 1 123 ? -16.984 -6.43 -9.867 1 96.38 123 ILE A C 1
ATOM 946 O O . ILE A 1 123 ? -16.719 -6.023 -10.992 1 96.38 123 ILE A O 1
ATOM 950 N N . HIS A 1 124 ? -16.875 -7.668 -9.508 1 96 124 HIS A N 1
ATOM 951 C CA . HIS A 1 124 ? -16.438 -8.703 -10.43 1 96 124 HIS A CA 1
ATOM 952 C C . HIS A 1 124 ? -17.344 -8.781 -11.648 1 96 124 HIS A C 1
ATOM 954 O O . HIS A 1 124 ? -16.875 -8.727 -12.789 1 96 124 HIS A O 1
ATOM 960 N N . GLY A 1 125 ? -18.625 -8.844 -11.445 1 94.5 125 GLY A N 1
ATOM 961 C CA . GLY A 1 125 ? -19.594 -9.016 -12.508 1 94.5 125 GLY A CA 1
ATOM 962 C C . GLY A 1 125 ? -19.734 -7.801 -13.398 1 94.5 125 GLY A C 1
ATOM 963 O O . GLY A 1 125 ? -20 -7.93 -14.594 1 94.5 125 GLY A O 1
ATOM 964 N N . ASP A 1 126 ? -19.438 -6.625 -12.836 1 94.5 126 ASP A N 1
ATOM 965 C CA . ASP A 1 126 ? -19.688 -5.387 -13.562 1 94.5 126 ASP A CA 1
ATOM 966 C C . ASP A 1 126 ? -18.406 -4.824 -14.164 1 94.5 126 ASP A C 1
ATOM 968 O O . ASP A 1 126 ? -18.438 -4.188 -15.219 1 94.5 126 ASP A O 1
ATOM 972 N N . GLN A 1 127 ? -17.375 -5.043 -13.5 1 94.62 127 GLN A N 1
ATOM 973 C CA . GLN A 1 127 ? -16.188 -4.293 -13.875 1 94.62 127 GLN A CA 1
ATOM 974 C C . GLN A 1 127 ? -15.07 -5.227 -14.328 1 94.62 127 GLN A C 1
ATOM 976 O O . GLN A 1 127 ? -14.516 -5.066 -15.414 1 94.62 127 GLN A O 1
ATOM 981 N N . LEU A 1 128 ? -14.797 -6.234 -13.594 1 94.25 128 LEU A N 1
ATOM 982 C CA . LEU A 1 128 ? -13.633 -7.07 -13.891 1 94.25 128 LEU A CA 1
ATOM 983 C C . LEU A 1 128 ? -13.875 -7.906 -15.148 1 94.25 128 LEU A C 1
ATOM 985 O O . LEU A 1 128 ? -12.977 -8.047 -15.977 1 94.25 128 LEU A O 1
ATOM 989 N N . ILE A 1 129 ? -15.078 -8.445 -15.258 1 92.12 129 ILE A N 1
ATOM 990 C CA . ILE A 1 129 ? -15.398 -9.297 -16.406 1 92.12 129 ILE A CA 1
ATOM 991 C C . ILE A 1 129 ? -15.383 -8.469 -17.688 1 92.12 129 ILE A C 1
ATOM 993 O O . ILE A 1 129 ? -15.203 -9.016 -18.781 1 92.12 129 ILE A O 1
ATOM 997 N N . ALA A 1 130 ? -15.578 -7.164 -17.578 1 93.31 130 ALA A N 1
ATOM 998 C CA . ALA A 1 130 ? -15.648 -6.266 -18.734 1 93.31 130 ALA A CA 1
ATOM 999 C C . ALA A 1 130 ? -14.258 -5.793 -19.141 1 93.31 130 ALA A C 1
ATOM 1001 O O . ALA A 1 130 ? -14.109 -5.121 -20.172 1 93.31 130 ALA A O 1
ATOM 1002 N N . LEU A 1 131 ? -13.289 -6.145 -18.391 1 97.06 131 LEU A N 1
ATOM 1003 C CA . LEU A 1 131 ? -11.938 -5.742 -18.766 1 97.06 131 LEU A CA 1
ATOM 1004 C C . LEU A 1 131 ? -11.516 -6.379 -20.078 1 97.06 131 LEU A C 1
ATOM 1006 O O . LEU A 1 131 ? -11.719 -7.578 -20.281 1 97.06 131 LEU A O 1
ATOM 1010 N N . PRO A 1 132 ? -10.922 -5.645 -20.906 1 97.25 132 PRO A N 1
ATOM 1011 C CA . PRO A 1 132 ? -10.602 -6.156 -22.234 1 97.25 132 PRO A CA 1
ATOM 1012 C C . PRO A 1 132 ? -9.516 -7.23 -22.203 1 97.25 132 PRO A C 1
ATOM 1014 O O . PRO A 1 132 ? -8.539 -7.113 -21.469 1 97.25 132 PRO A O 1
ATOM 1017 N N . GLY A 1 133 ? -9.711 -8.234 -23 1 96.62 133 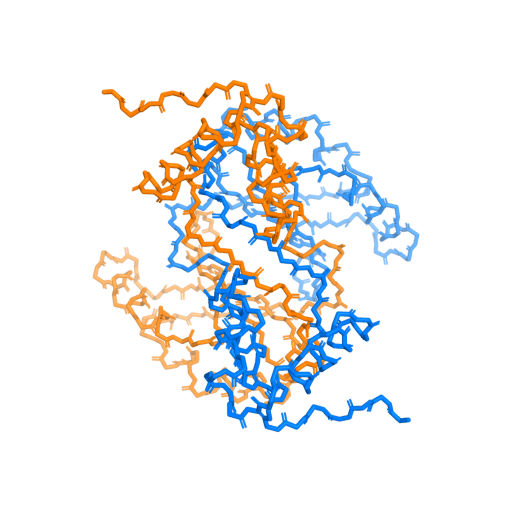GLY A N 1
ATOM 1018 C CA . GLY A 1 133 ? -8.68 -9.219 -23.297 1 96.62 133 GLY A CA 1
ATOM 1019 C C . GLY A 1 133 ? -8.5 -10.242 -22.188 1 96.62 133 GLY A C 1
ATOM 1020 O O . GLY A 1 133 ? -7.562 -11.039 -22.219 1 96.62 133 GLY A O 1
ATOM 1021 N N . VAL A 1 134 ? -9.352 -10.273 -21.203 1 97.06 134 VAL A N 1
ATOM 1022 C CA . VAL A 1 134 ? -9.188 -11.195 -20.094 1 97.06 134 VAL A CA 1
ATOM 1023 C C . VAL A 1 134 ? -9.68 -12.586 -20.484 1 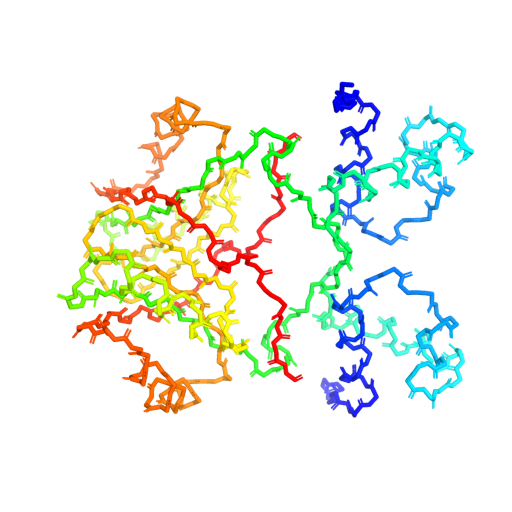97.06 134 VAL A C 1
ATOM 1025 O O . VAL A 1 134 ? -10.844 -12.75 -20.875 1 97.06 134 VAL A O 1
ATOM 1028 N N . ARG A 1 135 ? -8.789 -13.477 -20.391 1 96.31 135 ARG A N 1
ATOM 1029 C CA . ARG A 1 135 ? -9.125 -14.867 -20.672 1 96.31 135 ARG A CA 1
ATOM 1030 C C . ARG A 1 135 ? -9.641 -15.578 -19.422 1 96.31 135 ARG A C 1
ATOM 1032 O O . ARG A 1 135 ? -10.633 -16.312 -19.484 1 96.31 135 ARG A O 1
ATOM 1039 N N . GLN A 1 136 ? -8.969 -15.375 -18.375 1 95.62 136 GLN A N 1
ATOM 1040 C CA . GLN A 1 136 ? -9.305 -16.047 -17.109 1 95.62 136 GLN A CA 1
ATOM 1041 C C . GLN A 1 136 ? -8.859 -15.211 -15.914 1 95.62 136 GLN A C 1
ATOM 1043 O O . GLN A 1 136 ? -7.871 -14.484 -15.992 1 95.62 136 GLN A O 1
ATOM 1048 N N . THR A 1 137 ? -9.641 -15.344 -14.859 1 96 137 THR A N 1
ATOM 1049 C CA . THR A 1 137 ? -9.25 -14.773 -13.578 1 96 137 THR A CA 1
ATOM 1050 C C . THR A 1 137 ? -9.258 -15.844 -12.484 1 96 137 THR A C 1
ATOM 1052 O O . THR A 1 137 ? -10.008 -16.812 -12.57 1 96 137 THR A O 1
ATOM 1055 N N . ARG A 1 138 ? -8.391 -15.727 -11.617 1 96.19 138 ARG A N 1
ATOM 1056 C CA . ARG A 1 138 ? -8.414 -16.5 -10.383 1 96.19 138 ARG A CA 1
ATOM 1057 C C . ARG A 1 138 ? -8.492 -15.578 -9.164 1 96.19 138 ARG A C 1
ATOM 1059 O O . ARG A 1 138 ? -7.668 -14.68 -9 1 96.19 138 ARG A O 1
ATOM 1066 N N . THR A 1 139 ? -9.477 -15.906 -8.359 1 97.19 139 THR A N 1
ATOM 1067 C CA . THR A 1 139 ? -9.727 -15.031 -7.219 1 97.19 139 THR A CA 1
ATOM 1068 C C . THR A 1 139 ? -9.18 -15.648 -5.934 1 97.19 139 THR A C 1
ATOM 1070 O O . THR A 1 139 ? -9.406 -16.828 -5.66 1 97.19 139 THR A O 1
ATOM 1073 N N . PHE A 1 140 ? -8.438 -14.898 -5.191 1 98 140 PHE A N 1
ATOM 1074 C CA . PHE A 1 140 ? -7.949 -15.266 -3.865 1 98 140 PHE A CA 1
ATOM 1075 C C . PHE A 1 140 ? -8.523 -14.336 -2.801 1 98 140 PHE A C 1
ATOM 1077 O O . PHE A 1 140 ? -8.102 -13.188 -2.68 1 98 140 PHE A O 1
ATOM 1084 N N . PHE A 1 141 ? -9.461 -14.852 -2.037 1 98.38 141 PHE A N 1
ATOM 1085 C CA . PHE A 1 141 ? -9.961 -14.031 -0.937 1 98.38 141 PHE A CA 1
ATOM 1086 C C . PHE A 1 141 ? -8.938 -13.953 0.191 1 98.38 141 PHE A C 1
ATOM 1088 O O . PHE A 1 141 ? -8.414 -14.977 0.631 1 98.38 141 PHE A O 1
ATOM 1095 N N . VAL A 1 142 ? -8.656 -12.812 0.638 1 98.69 142 VAL A N 1
ATOM 1096 C CA . VAL A 1 142 ? -7.73 -12.617 1.747 1 98.69 142 VAL A CA 1
ATOM 1097 C C . VAL A 1 142 ? -8.453 -12.859 3.072 1 98.69 142 VAL A C 1
ATOM 1099 O O . VAL A 1 142 ? -9.391 -12.148 3.416 1 98.69 142 VAL A O 1
ATOM 1102 N N . MET A 1 143 ? -7.93 -13.789 3.748 1 97.94 143 MET A N 1
ATOM 1103 C CA . MET A 1 143 ? -8.562 -14.18 5.008 1 97.94 143 MET A CA 1
ATOM 1104 C C . MET A 1 143 ? -7.941 -13.422 6.18 1 97.94 143 MET A C 1
ATOM 1106 O O . MET A 1 143 ? -8.57 -13.273 7.23 1 97.94 143 MET A O 1
ATOM 1110 N N . LYS A 1 144 ? -6.746 -13.047 6.059 1 98.25 144 LYS A N 1
ATOM 1111 C CA . LYS A 1 144 ? -6.016 -12.32 7.098 1 98.25 144 LYS A CA 1
ATOM 1112 C C . LYS A 1 144 ? -4.941 -11.422 6.492 1 98.25 144 LYS A C 1
ATOM 1114 O O . LYS A 1 144 ? -4.23 -11.836 5.574 1 98.25 144 LYS A O 1
ATOM 1119 N N . GLU A 1 145 ? -4.902 -10.188 6.91 1 98.56 145 GLU A N 1
ATOM 1120 C CA . GLU A 1 145 ? -3.84 -9.25 6.559 1 98.56 145 GLU A CA 1
ATOM 1121 C C . GLU A 1 145 ? -2.74 -9.242 7.617 1 98.56 145 GLU A C 1
ATOM 1123 O O . GLU A 1 145 ? -2.781 -8.438 8.555 1 98.56 145 GLU A O 1
ATOM 1128 N N . VAL A 1 146 ? -1.769 -10.062 7.441 1 98.69 146 VAL A N 1
ATOM 1129 C CA . VAL A 1 146 ? -0.682 -10.164 8.406 1 98.69 146 VAL A CA 1
ATOM 1130 C C . VAL A 1 146 ? 0.165 -8.898 8.375 1 98.69 146 VAL A C 1
ATOM 1132 O O . VAL A 1 146 ? 0.493 -8.336 9.43 1 98.69 146 VAL A O 1
ATOM 1135 N N . VAL A 1 147 ? 0.592 -8.516 7.305 1 98.56 147 VAL A N 1
ATOM 1136 C CA . VAL A 1 147 ? 1.185 -7.227 6.973 1 98.56 147 VAL A CA 1
ATOM 1137 C C . VAL A 1 147 ? 0.448 -6.609 5.785 1 98.56 147 VAL A C 1
ATOM 1139 O O . VAL A 1 147 ? 0.117 -7.309 4.824 1 98.56 147 VAL A O 1
ATOM 1142 N N . ASP A 1 148 ? 0.126 -5.391 5.883 1 98.25 148 ASP A N 1
ATOM 1143 C CA . ASP A 1 148 ? -0.568 -4.715 4.793 1 98.25 148 ASP A CA 1
ATOM 1144 C C . ASP A 1 148 ? -0.063 -3.285 4.621 1 98.25 148 ASP A C 1
ATOM 1146 O O . ASP A 1 148 ? -0.309 -2.43 5.473 1 98.25 148 ASP A O 1
ATOM 1150 N N . ASN A 1 149 ? 0.686 -3.057 3.541 1 97.56 149 ASN A N 1
ATOM 1151 C CA . ASN A 1 149 ? 1.14 -1.723 3.162 1 97.56 149 ASN A CA 1
ATOM 1152 C C . ASN A 1 149 ? 2.148 -1.169 4.164 1 97.56 149 ASN A C 1
ATOM 1154 O O . ASN A 1 149 ? 1.975 -0.061 4.68 1 97.56 149 ASN A O 1
ATOM 1158 N N . ALA A 1 150 ? 3.225 -1.919 4.457 1 97.88 150 ALA A N 1
ATOM 1159 C CA . ALA A 1 150 ? 4.281 -1.454 5.352 1 97.88 150 ALA A CA 1
ATOM 1160 C C . ALA A 1 150 ? 5.098 -0.338 4.707 1 97.88 150 ALA A C 1
ATOM 1162 O O . ALA A 1 150 ? 5.102 -0.194 3.482 1 97.88 150 ALA A O 1
ATOM 1163 N N . ALA A 1 151 ? 5.695 0.441 5.5 1 97.19 151 ALA A N 1
ATOM 1164 C CA . ALA A 1 151 ? 6.605 1.468 5 1 97.19 151 ALA A CA 1
ATOM 1165 C C . ALA A 1 151 ? 7.836 0.84 4.352 1 97.19 151 ALA A C 1
ATOM 1167 O O . ALA A 1 151 ? 8.188 -0.304 4.648 1 97.19 151 ALA A O 1
ATOM 1168 N N . LEU A 1 152 ? 8.461 1.562 3.447 1 97.69 152 LEU A N 1
ATOM 1169 C CA . LEU A 1 152 ? 9.695 1.106 2.826 1 97.69 152 LEU A CA 1
ATOM 1170 C C . LEU A 1 152 ? 10.844 1.108 3.834 1 97.69 152 LEU A C 1
ATOM 1172 O O . LEU A 1 152 ? 10.953 2.025 4.648 1 97.69 152 LEU A O 1
ATOM 1176 N N . GLU A 1 153 ? 11.609 0.093 3.697 1 95.38 153 GLU A N 1
ATOM 1177 C CA . GLU A 1 153 ? 12.781 0.026 4.562 1 95.38 153 GLU A CA 1
ATOM 1178 C C . GLU A 1 153 ? 14.055 0.361 3.793 1 95.38 153 GLU A C 1
ATOM 1180 O O . GLU A 1 153 ? 14.422 -0.343 2.848 1 95.38 153 GLU A O 1
ATOM 1185 N N . PHE A 1 154 ? 14.672 1.37 4.219 1 94.62 154 PHE A N 1
ATOM 1186 C CA . PHE A 1 154 ? 15.953 1.759 3.641 1 94.62 154 PHE A CA 1
ATOM 1187 C C . PHE A 1 154 ? 16.797 2.527 4.652 1 94.62 154 PHE A C 1
ATOM 1189 O O . PHE A 1 154 ? 16.266 3.033 5.648 1 94.62 154 PHE A O 1
ATOM 1196 N N . MET B 1 1 ? -21.484 4.391 21.172 1 37.66 1 MET B N 1
ATOM 1197 C CA . MET B 1 1 ? -21.672 3.756 19.875 1 37.66 1 MET B CA 1
ATOM 1198 C C . MET B 1 1 ? -20.578 4.18 18.891 1 37.66 1 MET B C 1
ATOM 1200 O O . MET B 1 1 ? -20.172 5.344 18.891 1 37.66 1 MET B O 1
ATOM 1204 N N . PRO B 1 2 ? -19.594 3.35 18.516 1 47.88 2 PRO B N 1
ATOM 1205 C CA . PRO B 1 2 ? -18.547 3.959 17.672 1 47.88 2 PRO B CA 1
ATOM 1206 C C . PRO B 1 2 ? -19.109 4.996 16.703 1 47.88 2 PRO B C 1
ATOM 1208 O O . PRO B 1 2 ? -20.219 4.828 16.188 1 47.88 2 PRO B O 1
ATOM 1211 N N . ALA B 1 3 ? -18.844 6.203 16.969 1 59.06 3 ALA B N 1
ATOM 1212 C CA . ALA B 1 3 ? -19.406 7.355 16.25 1 59.06 3 ALA B CA 1
ATOM 1213 C C . ALA B 1 3 ? -19.469 7.102 14.758 1 59.06 3 ALA B C 1
ATOM 1215 O O . ALA B 1 3 ? -18.562 6.477 14.188 1 59.06 3 ALA B O 1
ATOM 1216 N N . ARG B 1 4 ? -20.609 6.887 14.211 1 80.19 4 ARG B N 1
ATOM 1217 C CA . ARG B 1 4 ? -20.906 6.758 12.781 1 80.19 4 ARG B CA 1
ATOM 1218 C C . ARG B 1 4 ? -20.359 7.953 12.008 1 80.19 4 ARG B C 1
ATOM 1220 O O . ARG B 1 4 ? -20.484 9.094 12.453 1 80.19 4 ARG B O 1
ATOM 1227 N N . LEU B 1 5 ? -19.453 7.656 11.07 1 93.62 5 LEU B N 1
ATOM 1228 C CA . LEU B 1 5 ? -18.922 8.703 10.219 1 93.62 5 LEU B CA 1
ATOM 1229 C C . LEU B 1 5 ? -20.031 9.453 9.492 1 93.62 5 LEU B C 1
ATOM 1231 O O . LEU B 1 5 ? -20.938 8.828 8.938 1 93.62 5 LEU B O 1
ATOM 1235 N N . ASP B 1 6 ? -20.078 10.766 9.641 1 95.5 6 ASP B N 1
ATOM 1236 C CA . ASP B 1 6 ? -21.031 11.523 8.82 1 95.5 6 ASP B CA 1
ATOM 1237 C C . ASP B 1 6 ? -20.344 12.078 7.57 1 95.5 6 ASP B C 1
ATOM 1239 O O . ASP B 1 6 ? -19.203 11.695 7.254 1 95.5 6 ASP B O 1
ATOM 1243 N N . ARG B 1 7 ? -21.047 12.898 6.859 1 95.69 7 ARG B N 1
ATOM 1244 C CA . ARG B 1 7 ? -20.578 13.398 5.578 1 95.69 7 ARG B CA 1
ATOM 1245 C C . ARG B 1 7 ? -19.312 14.242 5.754 1 95.69 7 ARG B C 1
ATOM 1247 O O . ARG B 1 7 ? -18.422 14.219 4.906 1 95.69 7 ARG B O 1
ATOM 1254 N N . VAL B 1 8 ? -19.297 14.969 6.789 1 96.94 8 VAL B N 1
ATOM 1255 C CA . VAL B 1 8 ? -18.156 15.828 7.062 1 96.94 8 VAL B CA 1
ATOM 1256 C C . VAL B 1 8 ? -16.922 14.977 7.332 1 96.94 8 VAL B C 1
ATOM 1258 O O . VAL B 1 8 ? -15.852 15.219 6.762 1 96.94 8 VAL B O 1
ATOM 1261 N N . ASP B 1 9 ? -17.078 13.961 8.164 1 97.69 9 ASP B N 1
ATOM 1262 C CA . ASP B 1 9 ? -15.977 13.055 8.484 1 97.69 9 ASP B CA 1
ATOM 1263 C C . ASP B 1 9 ? -15.406 12.414 7.223 1 97.69 9 ASP B C 1
ATOM 1265 O O . ASP B 1 9 ? -14.188 12.352 7.043 1 97.69 9 ASP B O 1
ATOM 1269 N N . LEU B 1 10 ? -16.312 11.953 6.363 1 97.94 10 LEU B N 1
ATOM 1270 C CA . LEU B 1 10 ? -15.906 11.273 5.141 1 97.94 10 LEU B CA 1
ATOM 1271 C C . LEU B 1 10 ? -15.156 12.227 4.215 1 97.94 10 LEU B C 1
ATOM 1273 O O . LEU B 1 10 ? -14.148 11.852 3.613 1 97.94 10 LEU B O 1
ATOM 1277 N N . LYS B 1 11 ? -15.672 13.336 4.094 1 98.25 11 LYS B N 1
ATOM 1278 C CA . LYS B 1 11 ? -14.992 14.344 3.281 1 98.25 11 LYS B CA 1
ATOM 1279 C C . LYS B 1 11 ? -13.594 14.641 3.83 1 98.25 11 LYS B C 1
ATOM 1281 O O . LYS B 1 11 ? -12.633 14.758 3.066 1 98.25 11 LYS B O 1
ATOM 1286 N N . MET B 1 12 ? -13.477 14.781 5.145 1 98.62 12 MET B N 1
ATOM 1287 C CA . MET B 1 12 ? -12.18 15.016 5.773 1 98.62 12 MET B CA 1
ATOM 1288 C C . MET B 1 12 ? -11.203 13.883 5.449 1 98.62 12 MET B C 1
ATOM 1290 O O . MET B 1 12 ? -10.055 14.141 5.098 1 98.62 12 MET B O 1
ATOM 1294 N N . LEU B 1 13 ? -11.695 12.68 5.555 1 98.69 13 LEU B N 1
ATOM 1295 C CA . LEU B 1 13 ? -10.852 11.523 5.285 1 98.69 13 LEU B CA 1
ATOM 1296 C C . LEU B 1 13 ? -10.352 11.539 3.842 1 98.69 13 LEU B C 1
ATOM 1298 O O . LEU B 1 13 ? -9.18 11.242 3.582 1 98.69 13 LEU B O 1
ATOM 1302 N N . ARG B 1 14 ? -11.227 11.859 2.906 1 98.56 14 ARG B N 1
ATOM 1303 C CA . ARG B 1 14 ? -10.844 11.914 1.498 1 98.56 14 ARG B CA 1
ATOM 1304 C C . ARG B 1 14 ? -9.797 13 1.255 1 98.56 14 ARG B C 1
ATOM 1306 O O . ARG B 1 14 ? -8.82 12.773 0.545 1 98.56 14 ARG B O 1
ATOM 1313 N N . LEU B 1 15 ? -9.977 14.125 1.861 1 98.75 15 LEU B N 1
ATOM 1314 C CA . LEU B 1 15 ? -9.039 15.234 1.702 1 98.75 15 LEU B CA 1
ATOM 1315 C C . LEU B 1 15 ? -7.684 14.883 2.307 1 98.75 15 LEU B C 1
ATOM 1317 O O . LEU B 1 15 ? -6.645 15.164 1.706 1 98.75 15 LEU B O 1
ATOM 1321 N N . LEU B 1 16 ? -7.715 14.234 3.441 1 98.62 16 LEU B N 1
ATOM 1322 C CA . LEU B 1 16 ? -6.473 13.875 4.117 1 98.62 16 LEU B CA 1
ATOM 1323 C C . LEU B 1 16 ? -5.75 12.758 3.373 1 98.62 16 LEU B C 1
ATOM 1325 O O . LEU B 1 16 ? -4.516 12.703 3.375 1 98.62 16 LEU B O 1
ATOM 1329 N N . GLN B 1 17 ? -6.492 11.875 2.719 1 98.5 17 GLN B N 1
ATOM 1330 C CA . GLN B 1 17 ? -5.867 10.875 1.86 1 98.5 17 GLN B CA 1
ATOM 1331 C C . GLN B 1 17 ? -5.141 11.531 0.689 1 98.5 17 GLN B C 1
ATOM 1333 O O . GLN B 1 17 ? -4.07 11.078 0.284 1 98.5 17 GLN B O 1
ATOM 1338 N N . LYS B 1 18 ? -5.742 12.539 0.235 1 97.94 18 LYS B N 1
ATOM 1339 C CA . LYS B 1 18 ? -5.168 13.258 -0.902 1 97.94 18 LYS B CA 1
ATOM 1340 C C . LYS B 1 18 ? -3.971 14.094 -0.476 1 97.94 18 LYS B C 1
ATOM 1342 O O . LYS B 1 18 ? -2.969 14.164 -1.19 1 97.94 18 LYS B O 1
ATOM 1347 N N . ASN B 1 19 ? -4.102 14.734 0.639 1 98.19 19 ASN B N 1
ATOM 1348 C CA . ASN B 1 19 ? -3.047 15.555 1.225 1 98.19 19 ASN B CA 1
ATOM 1349 C C . ASN B 1 19 ? -3.088 15.516 2.75 1 98.19 19 ASN B C 1
ATOM 1351 O O . ASN B 1 19 ? -3.809 16.297 3.375 1 98.19 19 ASN B O 1
ATOM 1355 N N . GLY B 1 20 ? -2.203 14.727 3.287 1 98.06 20 GLY B N 1
ATOM 1356 C CA . GLY B 1 20 ? -2.164 14.531 4.727 1 98.06 20 GLY B CA 1
ATOM 1357 C C . GLY B 1 20 ? -1.526 15.688 5.473 1 98.06 20 GLY B C 1
ATOM 1358 O O . GLY B 1 20 ? -1.536 15.719 6.703 1 98.06 20 GLY B O 1
ATOM 1359 N N . ARG B 1 21 ? -1.075 16.688 4.762 1 96.56 21 ARG B N 1
ATOM 1360 C CA . ARG B 1 21 ? -0.369 17.797 5.395 1 96.56 21 ARG B CA 1
ATOM 1361 C C . ARG B 1 21 ? -1.259 19.031 5.484 1 96.56 21 ARG B C 1
ATOM 1363 O O . ARG B 1 21 ? -0.808 20.094 5.906 1 96.56 21 ARG B O 1
ATOM 1370 N N . LEU B 1 22 ? -2.451 18.859 5.078 1 97.5 22 LEU B N 1
ATOM 1371 C CA . LEU B 1 22 ? -3.355 20 5.215 1 97.5 22 LEU B CA 1
ATOM 1372 C C . LEU B 1 22 ? -3.367 20.516 6.648 1 97.5 22 LEU B C 1
ATOM 1374 O O . LEU B 1 22 ? -3.453 19.734 7.598 1 97.5 22 LEU B O 1
ATOM 1378 N N . SER B 1 23 ? -3.307 21.828 6.758 1 96.75 23 SER B N 1
ATOM 1379 C CA . SER B 1 23 ? -3.469 22.438 8.078 1 96.75 23 SER B CA 1
ATOM 1380 C C . SER B 1 23 ? -4.918 22.359 8.539 1 96.75 23 SER B C 1
ATOM 1382 O O . SER B 1 23 ? -5.828 22.172 7.734 1 96.75 23 SER B O 1
ATOM 1384 N N . ASN B 1 24 ? -5.035 22.516 9.859 1 97.44 24 ASN B N 1
ATOM 1385 C CA . ASN B 1 24 ? -6.391 22.562 10.398 1 97.44 24 ASN B CA 1
ATOM 1386 C C . ASN B 1 24 ? -7.227 23.641 9.727 1 97.44 24 ASN B C 1
ATOM 1388 O O . ASN B 1 24 ? -8.398 23.422 9.398 1 97.44 24 ASN B O 1
ATOM 1392 N N . ALA B 1 25 ? -6.609 24.766 9.5 1 97.94 25 ALA B N 1
ATOM 1393 C CA . ALA B 1 25 ? -7.316 25.891 8.891 1 97.94 25 ALA B CA 1
ATOM 1394 C C . ALA B 1 25 ? -7.742 25.562 7.461 1 97.94 25 ALA B C 1
ATOM 1396 O O . ALA B 1 25 ? -8.891 25.797 7.078 1 97.94 25 ALA B O 1
ATOM 1397 N N . GLU B 1 26 ? -6.914 25.062 6.656 1 98.25 26 GLU B N 1
ATOM 1398 C CA . GLU B 1 26 ? -7.207 24.688 5.277 1 98.25 26 GLU B CA 1
ATOM 1399 C C . GLU B 1 26 ? -8.289 23.609 5.219 1 98.25 26 GLU B C 1
ATOM 1401 O O . GLU B 1 26 ? -9.219 23.703 4.41 1 98.25 26 GLU B O 1
ATOM 1406 N N . LEU B 1 27 ? -8.148 22.578 6.051 1 98.56 27 LEU B N 1
ATOM 1407 C CA . LEU B 1 27 ? -9.117 21.5 6.094 1 98.56 27 LEU B CA 1
ATOM 1408 C C . LEU B 1 27 ? -10.5 22.016 6.488 1 98.56 27 LEU B C 1
ATOM 1410 O O . LEU B 1 27 ? -11.5 21.672 5.855 1 98.56 27 LEU B O 1
ATOM 1414 N N . ALA B 1 28 ? -10.5 22.844 7.504 1 98.69 28 ALA B N 1
ATOM 1415 C CA . ALA B 1 28 ? -11.758 23.438 7.973 1 98.69 28 ALA B CA 1
ATOM 1416 C C . ALA B 1 28 ? -12.453 24.203 6.848 1 98.69 28 ALA B C 1
ATOM 1418 O O . ALA B 1 28 ? -13.664 24.062 6.66 1 98.69 28 ALA B O 1
ATOM 1419 N N . GLU B 1 29 ? -11.711 24.969 6.137 1 98.62 29 GLU B N 1
ATOM 1420 C CA . GLU B 1 29 ? -12.242 25.766 5.023 1 98.62 29 GLU B CA 1
ATOM 1421 C C . GLU B 1 29 ? -12.828 24.859 3.941 1 98.62 29 GLU B C 1
ATOM 1423 O O . GLU B 1 29 ? -13.93 25.109 3.451 1 98.62 29 GLU B O 1
ATOM 1428 N N . GLN B 1 30 ? -12.164 23.859 3.625 1 98.31 30 GLN B N 1
ATOM 1429 C CA . GLN B 1 30 ? -12.578 22.984 2.535 1 98.31 30 GLN B CA 1
ATOM 1430 C C . GLN B 1 30 ? -13.805 22.156 2.924 1 98.31 30 GLN B C 1
ATOM 1432 O O . GLN B 1 30 ? -14.641 21.828 2.074 1 98.31 30 GLN B O 1
ATOM 1437 N N . VAL B 1 31 ? -13.914 21.781 4.176 1 98.06 31 VAL B N 1
ATOM 1438 C CA . VAL B 1 31 ? -15.016 20.922 4.598 1 98.06 31 VAL B CA 1
ATOM 1439 C C . VAL B 1 31 ? -16.188 21.781 5.051 1 98.06 31 VAL B C 1
ATOM 1441 O O . VAL B 1 31 ? -17.312 21.281 5.191 1 98.06 31 VAL B O 1
ATOM 1444 N N . GLY B 1 32 ? -15.977 23.016 5.363 1 98 32 GLY B N 1
ATOM 1445 C CA . GLY B 1 32 ? -17.047 23.938 5.684 1 98 32 GLY B CA 1
ATOM 1446 C C . GLY B 1 32 ? -17.469 23.891 7.141 1 98 32 GLY B C 1
ATOM 1447 O O . GLY B 1 32 ? -18.656 23.859 7.453 1 98 32 GLY B O 1
ATOM 1448 N N . VAL B 1 33 ? -16.531 23.797 8.039 1 98.31 33 VAL B N 1
ATOM 1449 C CA . VAL B 1 33 ? -16.797 23.828 9.469 1 98.31 33 VAL B CA 1
ATOM 1450 C C . VAL B 1 33 ? -15.82 24.797 10.148 1 98.31 33 VAL B C 1
ATOM 1452 O O . VAL B 1 33 ? -14.883 25.297 9.523 1 98.31 33 VAL B O 1
ATOM 1455 N N . SER B 1 34 ? -16.109 25.078 11.43 1 98.19 34 SER B N 1
ATOM 1456 C CA . SER B 1 34 ? -15.203 25.938 12.18 1 98.19 34 SER B CA 1
ATOM 1457 C C . SER B 1 34 ? -13.875 25.234 12.453 1 98.19 34 SER B C 1
ATOM 1459 O O . SER B 1 34 ? -13.82 24 12.539 1 98.19 34 SER B O 1
ATOM 1461 N N . PRO B 1 35 ? -12.758 26 12.625 1 98.31 35 PRO B N 1
ATOM 1462 C CA . PRO B 1 35 ? -11.477 25.391 12.977 1 98.31 35 PRO B CA 1
ATOM 1463 C C . PRO B 1 35 ? -11.547 24.547 14.25 1 98.31 35 PRO B C 1
ATOM 1465 O O . PRO B 1 35 ? -10.914 23.5 14.328 1 98.31 35 PRO B O 1
ATOM 1468 N N . ALA B 1 36 ? -12.289 25 15.195 1 98.31 36 ALA B N 1
ATOM 1469 C CA . ALA B 1 36 ? -12.422 24.266 16.438 1 98.31 36 ALA B CA 1
ATOM 1470 C C . ALA B 1 36 ? -13.086 22.906 16.219 1 98.31 36 ALA B C 1
ATOM 1472 O O . ALA B 1 36 ? -12.625 21.891 16.719 1 98.31 36 ALA B O 1
ATOM 1473 N N . THR B 1 37 ? -14.156 22.922 15.477 1 97.88 37 THR B N 1
ATOM 1474 C CA . THR B 1 37 ? -14.859 21.688 15.141 1 97.88 37 THR B CA 1
ATOM 1475 C C . THR B 1 37 ? -13.969 20.75 14.328 1 97.88 37 THR B C 1
ATOM 1477 O O . THR B 1 37 ? -13.914 19.547 14.594 1 97.88 37 THR B O 1
ATOM 1480 N N . CYS B 1 38 ? -13.297 21.328 13.336 1 98.5 38 CYS B N 1
ATOM 1481 C CA . CYS B 1 38 ? -12.398 20.547 12.492 1 98.5 38 CYS B CA 1
ATOM 1482 C C . CYS B 1 38 ? -11.32 19.859 13.32 1 98.5 38 CYS B C 1
ATOM 1484 O O . CYS B 1 38 ? -11.062 18.672 13.141 1 98.5 38 CYS B O 1
ATOM 1486 N N . HIS B 1 39 ? -10.734 20.594 14.219 1 98 39 HIS B N 1
ATOM 1487 C CA . HIS B 1 39 ? -9.672 20.062 15.062 1 98 39 HIS B CA 1
ATOM 1488 C C . HIS B 1 39 ? -10.18 18.891 15.914 1 98 39 HIS B C 1
ATOM 1490 O O . HIS B 1 39 ? -9.547 17.844 15.961 1 98 39 HIS B O 1
ATOM 1496 N N . ARG B 1 40 ? -11.258 19.078 16.516 1 98.06 40 ARG B N 1
ATOM 1497 C CA . ARG B 1 40 ? -11.844 18.047 17.375 1 98.06 40 ARG B CA 1
ATOM 1498 C C . ARG B 1 40 ? -12.164 16.797 16.562 1 98.06 40 ARG B C 1
ATOM 1500 O O . ARG B 1 40 ? -11.859 15.68 17 1 98.06 40 ARG B O 1
ATOM 1507 N N . ARG B 1 41 ? -12.766 16.984 15.43 1 97.75 41 ARG B N 1
ATOM 1508 C CA . ARG B 1 41 ? -13.148 15.852 14.594 1 97.75 41 ARG B CA 1
ATOM 1509 C C . ARG B 1 41 ? -11.914 15.125 14.062 1 97.75 41 ARG B C 1
ATOM 1511 O O . ARG B 1 41 ? -11.891 13.891 14 1 97.75 41 ARG B O 1
ATOM 1518 N N . THR B 1 42 ? -10.961 15.859 13.609 1 97.81 42 THR B N 1
ATOM 1519 C CA . THR B 1 42 ? -9.719 15.242 13.141 1 97.81 42 THR B CA 1
ATOM 1520 C C . THR B 1 42 ? -9.078 14.406 14.242 1 97.81 42 THR B C 1
ATOM 1522 O O . THR B 1 42 ? -8.688 13.258 14.008 1 97.81 42 THR B O 1
ATOM 1525 N N . GLN B 1 43 ? -9.008 14.977 15.438 1 97.56 43 GLN B N 1
ATOM 1526 C CA . GLN B 1 43 ? -8.445 14.242 16.562 1 97.56 43 GLN B CA 1
ATOM 1527 C C . GLN B 1 43 ? -9.234 12.969 16.844 1 97.56 43 GLN B C 1
ATOM 1529 O O . GLN B 1 43 ? -8.648 11.922 17.125 1 97.56 43 GLN B O 1
ATOM 1534 N N . ALA B 1 44 ? -10.5 13.062 16.766 1 97.62 44 ALA B N 1
ATOM 1535 C CA . ALA B 1 44 ? -11.352 11.891 16.984 1 97.62 44 ALA B CA 1
ATOM 1536 C C . ALA B 1 44 ? -11.078 10.812 15.953 1 97.62 44 ALA B C 1
ATOM 1538 O O . ALA B 1 44 ? -11.086 9.617 16.266 1 97.62 44 ALA B O 1
ATOM 1539 N N . LEU B 1 45 ? -10.883 11.227 14.68 1 98 45 LEU B N 1
ATOM 1540 C CA . LEU B 1 45 ? -10.586 10.273 13.617 1 98 45 LEU B CA 1
ATOM 1541 C C . LEU B 1 45 ? -9.32 9.484 13.922 1 98 45 LEU B C 1
ATOM 1543 O O . LEU B 1 45 ? -9.234 8.289 13.633 1 98 45 LEU B O 1
ATOM 1547 N N . PHE B 1 46 ? -8.312 10.141 14.484 1 97.75 46 PHE B N 1
ATOM 1548 C CA . PHE B 1 46 ? -7.078 9.477 14.875 1 97.75 46 PHE B CA 1
ATOM 1549 C C . PHE B 1 46 ? -7.289 8.617 16.109 1 97.75 46 PHE B C 1
ATOM 1551 O O . PHE B 1 46 ? -6.918 7.445 16.141 1 97.75 46 PHE B O 1
ATOM 1558 N N . ASP B 1 47 ? -7.949 9.172 17.141 1 97.69 47 ASP B N 1
ATOM 1559 C CA . ASP B 1 47 ? -8.141 8.5 18.422 1 97.69 47 ASP B CA 1
ATOM 1560 C C . ASP B 1 47 ? -8.969 7.227 18.266 1 97.69 47 ASP B C 1
ATOM 1562 O O . ASP B 1 47 ? -8.734 6.234 18.953 1 97.69 47 ASP B O 1
ATOM 1566 N N . GLU B 1 48 ? -9.867 7.336 17.359 1 97.44 48 GLU B N 1
ATOM 1567 C CA . GLU B 1 48 ? -10.781 6.215 17.172 1 97.44 48 GLU B CA 1
ATOM 1568 C C . GLU B 1 48 ? -10.258 5.234 16.141 1 97.44 48 GLU B C 1
ATOM 1570 O O . GLU B 1 48 ? -10.898 4.219 15.852 1 97.44 48 GLU B O 1
ATOM 1575 N N . GLY B 1 49 ? -9.188 5.527 15.492 1 97.62 49 GLY B N 1
ATOM 1576 C CA . GLY B 1 49 ? -8.492 4.574 14.641 1 97.62 49 GLY B CA 1
ATOM 1577 C C . GLY B 1 49 ? -8.953 4.617 13.195 1 97.62 49 GLY B C 1
ATOM 1578 O O . GLY B 1 49 ? -8.68 3.691 12.422 1 97.62 49 GLY B O 1
ATOM 1579 N N . PHE B 1 50 ? -9.75 5.613 12.797 1 98.31 50 PHE B N 1
ATOM 1580 C CA . PHE B 1 50 ? -10.109 5.777 11.391 1 98.31 50 PHE B CA 1
ATOM 1581 C C . PHE B 1 50 ? -8.875 6.082 10.555 1 98.31 50 PHE B C 1
ATOM 1583 O O . PHE B 1 50 ? -8.797 5.684 9.391 1 98.31 50 PHE B O 1
ATOM 1590 N N . VAL B 1 51 ? -7.988 6.773 11.133 1 98.25 51 VAL B N 1
ATOM 1591 C CA . VAL B 1 51 ? -6.691 7.07 10.531 1 98.25 51 VAL B CA 1
ATOM 1592 C C . VAL B 1 51 ? -5.574 6.484 11.398 1 98.25 51 VAL B C 1
ATOM 1594 O O . VAL B 1 51 ? -5.441 6.828 12.57 1 98.25 51 VAL B O 1
ATOM 1597 N N . ALA B 1 52 ? -4.801 5.656 10.812 1 97.19 52 ALA B N 1
ATOM 1598 C CA . ALA B 1 52 ? -3.725 5.004 11.555 1 97.19 52 ALA B CA 1
ATOM 1599 C C . ALA B 1 52 ? -2.504 5.914 11.664 1 97.19 52 ALA B C 1
ATOM 1601 O O . ALA B 1 52 ? -1.717 5.801 12.602 1 97.19 52 ALA B O 1
ATOM 1602 N N . GLY B 1 53 ? -2.32 6.754 10.719 1 97.75 53 GLY B N 1
ATOM 1603 C CA . GLY B 1 53 ? -1.216 7.695 10.625 1 97.75 53 GLY B CA 1
ATOM 1604 C C . GLY B 1 53 ? -1.163 8.422 9.297 1 97.75 53 GLY B C 1
ATOM 1605 O O . GLY B 1 53 ? -1.998 8.188 8.422 1 97.75 53 GLY B O 1
ATOM 1606 N N . VAL B 1 54 ? -0.272 9.32 9.234 1 98.56 54 VAL B N 1
ATOM 1607 C CA . VAL B 1 54 ? -0.009 10.047 8 1 98.56 54 VAL B CA 1
ATOM 1608 C C . VAL B 1 54 ? 1.421 9.781 7.539 1 98.56 54 VAL B C 1
ATOM 1610 O O . VAL B 1 54 ? 2.367 9.906 8.32 1 98.56 54 VAL B O 1
ATOM 1613 N N . ARG B 1 55 ? 1.539 9.422 6.324 1 98.69 55 ARG B N 1
ATOM 1614 C CA . ARG B 1 55 ? 2.803 8.875 5.852 1 98.69 55 ARG B CA 1
ATOM 1615 C C . ARG B 1 55 ? 3.242 9.539 4.555 1 98.69 55 ARG B C 1
ATOM 1617 O O . ARG B 1 55 ? 2.422 9.781 3.664 1 98.69 55 ARG B O 1
ATOM 1624 N N . ALA B 1 56 ? 4.523 9.859 4.461 1 98.75 56 ALA B N 1
ATOM 1625 C CA . ALA B 1 56 ? 5.086 10.25 3.17 1 98.75 56 ALA B CA 1
ATOM 1626 C C . ALA B 1 56 ? 5.23 9.047 2.246 1 98.75 56 ALA B C 1
ATOM 1628 O O . ALA B 1 56 ? 5.77 8.008 2.646 1 98.75 56 ALA B O 1
ATOM 1629 N N . MET B 1 57 ? 4.68 9.164 1.071 1 98.62 57 MET B N 1
ATOM 1630 C CA . MET B 1 57 ? 4.812 8.125 0.053 1 98.62 57 MET B CA 1
ATOM 1631 C C . MET B 1 57 ? 6.129 8.266 -0.702 1 98.62 57 MET B C 1
ATOM 1633 O O . MET B 1 57 ? 6.23 9.062 -1.637 1 98.62 57 MET B O 1
ATOM 1637 N N . VAL B 1 58 ? 7.086 7.473 -0.266 1 98.44 58 VAL B N 1
ATOM 1638 C CA . VAL B 1 58 ? 8.438 7.555 -0.808 1 98.44 58 VAL B CA 1
ATOM 1639 C C . VAL B 1 58 ? 8.531 6.738 -2.096 1 98.44 58 VAL B C 1
ATOM 1641 O O . VAL B 1 58 ? 8.008 5.625 -2.172 1 98.44 58 VAL B O 1
ATOM 1644 N N . ALA B 1 59 ? 9.195 7.328 -3.076 1 98 59 ALA B N 1
ATOM 1645 C CA . ALA B 1 59 ? 9.398 6.633 -4.344 1 98 59 ALA B CA 1
ATOM 1646 C C . ALA B 1 59 ? 10.422 5.508 -4.191 1 98 59 ALA B C 1
ATOM 1648 O O . ALA B 1 59 ? 11.609 5.77 -3.975 1 98 59 ALA B O 1
ATOM 1649 N N . PRO B 1 60 ? 10.023 4.297 -4.34 1 98.06 60 PRO B N 1
ATOM 1650 C CA . PRO B 1 60 ? 10.922 3.184 -4.035 1 98.06 60 PRO B CA 1
ATOM 1651 C C . PRO B 1 60 ? 12.195 3.205 -4.879 1 98.06 60 PRO B C 1
ATOM 1653 O O . PRO B 1 60 ? 13.297 3.021 -4.348 1 98.06 60 PRO B O 1
ATOM 1656 N N . ARG B 1 61 ? 12.086 3.432 -6.137 1 96.94 61 ARG B N 1
ATOM 1657 C CA . ARG B 1 61 ? 13.234 3.398 -7.039 1 96.94 61 ARG B CA 1
ATOM 1658 C C . ARG B 1 61 ? 14.273 4.438 -6.641 1 96.94 61 ARG B C 1
ATOM 1660 O O . ARG B 1 61 ? 15.477 4.207 -6.789 1 96.94 61 ARG B O 1
ATOM 1667 N N . LYS B 1 62 ? 13.836 5.477 -6.078 1 97 62 LYS B N 1
ATOM 1668 C CA . LYS B 1 62 ? 14.727 6.59 -5.758 1 97 62 LYS B CA 1
ATOM 1669 C C . LYS B 1 62 ? 15.461 6.344 -4.445 1 97 62 LYS B C 1
ATOM 1671 O O . LYS B 1 62 ? 16.438 7.039 -4.129 1 97 62 LYS B O 1
ATOM 1676 N N . VAL B 1 63 ? 15.047 5.348 -3.736 1 97.06 63 VAL B N 1
ATOM 1677 C CA . VAL B 1 63 ? 15.734 5.031 -2.49 1 97.06 63 VAL B CA 1
ATOM 1678 C C . VAL B 1 63 ? 16.312 3.623 -2.566 1 97.06 63 VAL B C 1
ATOM 1680 O O . VAL B 1 63 ? 16.469 2.953 -1.542 1 97.06 63 VAL B O 1
ATOM 1683 N N . GLY B 1 64 ? 16.516 3.119 -3.697 1 96.5 64 GLY B N 1
ATOM 1684 C CA . GLY B 1 64 ? 17.203 1.859 -3.902 1 96.5 64 GLY B CA 1
ATOM 1685 C C . GLY B 1 64 ? 16.328 0.646 -3.66 1 96.5 64 GLY B C 1
ATOM 1686 O O . GLY B 1 64 ? 16.812 -0.393 -3.203 1 96.5 64 GLY B O 1
ATOM 1687 N N . LYS B 1 65 ? 15.07 0.769 -3.877 1 97.88 65 LYS B N 1
ATOM 1688 C CA . LYS B 1 65 ? 14.117 -0.326 -3.719 1 97.88 65 LYS B CA 1
ATOM 1689 C C . LYS B 1 65 ? 13.281 -0.513 -4.98 1 97.88 65 LYS B C 1
ATOM 1691 O O . LYS B 1 65 ? 12.055 -0.633 -4.906 1 97.88 65 LYS B O 1
ATOM 1696 N N . GLY B 1 66 ? 13.992 -0.597 -6.051 1 97.62 66 GLY B N 1
ATOM 1697 C CA . GLY B 1 66 ? 13.344 -0.525 -7.352 1 97.62 66 GLY B CA 1
ATOM 1698 C C . GLY B 1 66 ? 12.719 -1.84 -7.781 1 97.62 66 GLY B C 1
ATOM 1699 O O . GLY B 1 66 ? 11.875 -1.868 -8.68 1 97.62 66 GLY B O 1
ATOM 1700 N N . THR B 1 67 ? 13.133 -2.963 -7.172 1 98.38 67 THR B N 1
ATOM 1701 C CA . THR B 1 67 ? 12.625 -4.273 -7.566 1 98.38 67 THR B CA 1
ATOM 1702 C C . THR B 1 67 ? 11.445 -4.68 -6.688 1 98.38 67 THR B C 1
ATOM 1704 O O . THR B 1 67 ? 11.523 -4.617 -5.461 1 98.38 67 THR B O 1
ATOM 1707 N N . LEU B 1 68 ? 10.367 -4.988 -7.344 1 98.75 68 LEU B N 1
ATOM 1708 C CA . LEU B 1 68 ? 9.172 -5.484 -6.668 1 98.75 68 LEU B CA 1
ATOM 1709 C C . LEU B 1 68 ? 8.898 -6.938 -7.047 1 98.75 68 LEU B C 1
ATOM 1711 O O . LEU B 1 68 ? 8.969 -7.301 -8.227 1 98.75 68 LEU B O 1
ATOM 1715 N N . VAL B 1 69 ? 8.641 -7.742 -6.004 1 98.5 69 VAL B N 1
ATOM 1716 C CA . VAL B 1 69 ? 8.406 -9.172 -6.215 1 98.5 69 VAL B CA 1
ATOM 1717 C C . VAL B 1 69 ? 7.18 -9.617 -5.422 1 98.5 69 VAL B C 1
ATOM 1719 O O . VAL B 1 69 ? 7.008 -9.227 -4.262 1 98.5 69 VAL B O 1
ATOM 1722 N N . MET B 1 70 ? 6.375 -10.375 -6.078 1 98.56 70 MET B N 1
ATOM 1723 C CA . MET B 1 70 ? 5.312 -11.102 -5.391 1 98.56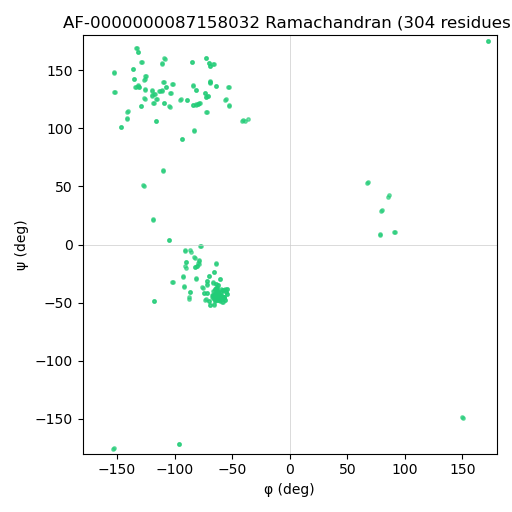 70 MET B CA 1
ATOM 1724 C C . MET B 1 70 ? 5.691 -12.562 -5.195 1 98.56 70 MET B C 1
ATOM 1726 O O . MET B 1 70 ? 6.234 -13.195 -6.105 1 98.56 70 MET B O 1
ATOM 1730 N N . VAL B 1 71 ? 5.375 -13.07 -3.994 1 98.19 71 VAL B N 1
ATOM 1731 C CA . VAL B 1 71 ? 5.738 -14.453 -3.705 1 98.19 71 VAL B CA 1
ATOM 1732 C C . VAL B 1 71 ? 4.523 -15.203 -3.168 1 98.19 71 VAL B C 1
ATOM 1734 O O . VAL B 1 71 ? 3.93 -14.805 -2.164 1 98.19 71 VAL B O 1
ATOM 1737 N N . GLY B 1 72 ? 4.121 -16.25 -3.898 1 97.94 72 GLY B N 1
ATOM 1738 C CA . GLY B 1 72 ? 3.186 -17.219 -3.338 1 97.94 72 GLY B CA 1
ATOM 1739 C C . GLY B 1 72 ? 3.85 -18.25 -2.441 1 97.94 72 GLY B C 1
ATOM 1740 O O . GLY B 1 72 ? 4.891 -18.797 -2.793 1 97.94 72 GLY B O 1
ATOM 1741 N N . VAL B 1 73 ? 3.266 -18.469 -1.285 1 98.19 73 VAL B N 1
ATOM 1742 C CA . VAL B 1 73 ? 3.852 -19.391 -0.308 1 98.19 73 VAL B CA 1
ATOM 1743 C C . VAL B 1 73 ? 2.883 -20.531 -0.021 1 98.19 73 VAL B C 1
ATOM 1745 O O . VAL B 1 73 ? 1.682 -20.312 0.154 1 98.19 73 VAL B O 1
ATOM 1748 N N . VAL B 1 74 ? 3.383 -21.703 -0.041 1 97.75 74 VAL B N 1
ATOM 1749 C CA . VAL B 1 74 ? 2.654 -22.891 0.409 1 97.75 74 VAL B CA 1
ATOM 1750 C C . VAL B 1 74 ? 3.355 -23.5 1.623 1 97.75 74 VAL B C 1
ATOM 1752 O O . VAL B 1 74 ? 4.555 -23.781 1.575 1 97.75 74 VAL B O 1
ATOM 1755 N N . LEU B 1 75 ? 2.637 -23.672 2.703 1 97.75 75 LEU B N 1
ATOM 1756 C CA . LEU B 1 75 ? 3.193 -24.266 3.912 1 97.75 75 LEU B CA 1
ATOM 1757 C C . LEU B 1 75 ? 3.133 -25.781 3.844 1 97.75 75 LEU B C 1
ATOM 1759 O O . LEU B 1 75 ? 2.312 -26.344 3.115 1 97.75 75 LEU B O 1
ATOM 1763 N N . ASP B 1 76 ? 3.961 -26.375 4.586 1 96.31 76 ASP B N 1
ATOM 1764 C CA . ASP B 1 76 ? 3.996 -27.828 4.609 1 96.31 76 ASP B CA 1
ATOM 1765 C C . ASP B 1 76 ? 2.822 -28.391 5.406 1 96.31 76 ASP B C 1
ATOM 1767 O O . ASP B 1 76 ? 2.344 -29.5 5.125 1 96.31 76 ASP B O 1
ATOM 1771 N N . ARG B 1 77 ? 2.482 -27.703 6.473 1 94.06 77 ARG B N 1
ATOM 1772 C CA . ARG B 1 77 ? 1.308 -28.016 7.277 1 94.06 77 ARG B CA 1
ATOM 1773 C C . ARG B 1 77 ? 0.409 -26.797 7.441 1 94.06 77 ARG B C 1
ATOM 1775 O O . ARG B 1 77 ? 0.897 -25.672 7.531 1 94.06 77 ARG B O 1
ATOM 1782 N N . SER B 1 78 ? -0.797 -27 7.422 1 91.12 78 SER B N 1
ATOM 1783 C CA . SER B 1 78 ? -1.768 -25.922 7.602 1 91.12 78 SER B CA 1
ATOM 1784 C C . SER B 1 78 ? -2.488 -26.047 8.945 1 91.12 78 SER B C 1
ATOM 1786 O O . SER B 1 78 ? -3.705 -26.234 8.984 1 91.12 78 SER B O 1
ATOM 1788 N N . THR B 1 79 ? -1.742 -25.938 9.969 1 94.69 79 THR B N 1
ATOM 1789 C CA . THR B 1 79 ? -2.277 -25.953 11.328 1 94.69 79 THR B CA 1
ATOM 1790 C C . THR B 1 79 ? -2.203 -24.562 11.945 1 94.69 79 THR B C 1
ATOM 1792 O O . THR B 1 79 ? -1.428 -23.719 11.5 1 94.69 79 THR B O 1
ATOM 1795 N N . PRO B 1 80 ? -3.047 -24.391 12.984 1 95.5 80 PRO B N 1
ATOM 1796 C CA . PRO B 1 80 ? -2.969 -23.094 13.68 1 95.5 80 PRO B CA 1
ATOM 1797 C C . PRO B 1 80 ? -1.557 -22.766 14.156 1 95.5 80 PRO B C 1
ATOM 1799 O O . PRO B 1 80 ? -1.129 -21.609 14.078 1 95.5 80 PRO B O 1
ATOM 1802 N N . GLU B 1 81 ? -0.898 -23.734 14.586 1 96.12 81 GLU B N 1
ATOM 1803 C CA . GLU B 1 81 ? 0.461 -23.547 15.086 1 96.12 81 GLU B CA 1
ATOM 1804 C C . GLU B 1 81 ? 1.409 -23.141 13.953 1 96.12 81 GLU B C 1
ATOM 1806 O O . GLU B 1 81 ? 2.244 -22.25 14.125 1 96.12 81 GLU B O 1
ATOM 1811 N N . SER B 1 82 ? 1.327 -23.812 12.859 1 96.25 82 SER B N 1
ATOM 1812 C CA . SER B 1 82 ? 2.176 -23.5 11.719 1 96.25 82 SER B CA 1
ATOM 1813 C C . SER B 1 82 ? 1.906 -22.078 11.203 1 96.25 82 SER B C 1
ATOM 1815 O O . SER B 1 82 ? 2.84 -21.344 10.867 1 96.25 82 SER B O 1
ATOM 1817 N N . PHE B 1 83 ? 0.637 -21.719 11.109 1 97.06 83 PHE B N 1
ATOM 1818 C CA . PHE B 1 83 ? 0.273 -20.375 10.695 1 97.06 83 PHE B CA 1
ATOM 1819 C C . PHE B 1 83 ? 0.854 -19.328 11.648 1 97.06 83 PHE B C 1
ATOM 1821 O O . PHE B 1 83 ? 1.459 -18.359 11.211 1 97.06 83 PHE B O 1
ATOM 1828 N N . ALA B 1 84 ? 0.721 -19.609 12.906 1 97.94 84 ALA B N 1
ATOM 1829 C CA . ALA B 1 84 ? 1.19 -18.656 13.914 1 97.94 84 ALA B CA 1
ATOM 1830 C C . ALA B 1 84 ? 2.701 -18.453 13.82 1 97.94 84 ALA B C 1
ATOM 1832 O O . ALA B 1 84 ? 3.191 -17.328 13.859 1 97.94 84 ALA B O 1
ATOM 1833 N N . SER B 1 85 ? 3.416 -19.531 13.727 1 98.19 85 SER B N 1
ATOM 1834 C CA . SER B 1 85 ? 4.871 -19.484 13.641 1 98.19 85 SER B CA 1
ATOM 1835 C C . SER B 1 85 ? 5.324 -18.734 12.391 1 98.19 85 SER B C 1
ATOM 1837 O O . SER B 1 85 ? 6.215 -17.875 12.469 1 98.19 85 SER B O 1
ATOM 1839 N N . PHE B 1 86 ? 4.727 -19.047 11.289 1 98.5 86 PHE B N 1
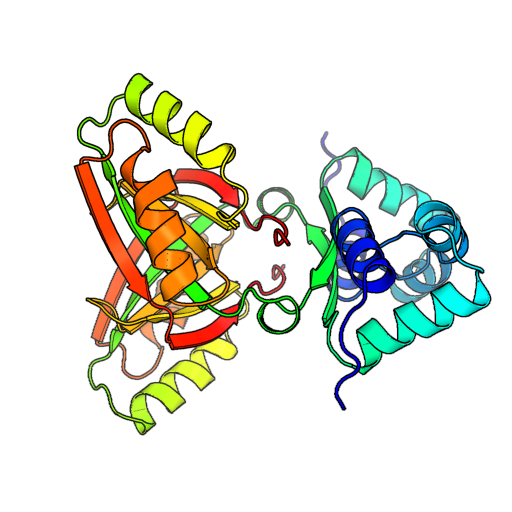ATOM 1840 C CA . PHE B 1 86 ? 5.059 -18.391 10.031 1 98.5 86 PHE B CA 1
ATOM 1841 C C . PHE B 1 86 ? 4.766 -16.891 10.109 1 98.5 86 PHE B C 1
ATOM 1843 O O . PHE B 1 86 ? 5.617 -16.078 9.773 1 98.5 86 PHE B O 1
ATOM 1850 N N . GLU B 1 87 ? 3.584 -16.516 10.594 1 98.62 87 GLU B N 1
ATOM 1851 C CA . GLU B 1 87 ? 3.135 -15.125 10.641 1 98.62 87 GLU B CA 1
ATOM 1852 C C . GLU B 1 87 ? 4.004 -14.289 11.578 1 98.62 87 GLU B C 1
ATOM 1854 O O . GLU B 1 87 ? 4.312 -13.133 11.297 1 98.62 87 GLU B O 1
ATOM 1859 N N . GLN B 1 88 ? 4.41 -14.867 12.68 1 98.44 88 GLN B N 1
ATOM 1860 C CA . GLN B 1 88 ? 5.297 -14.172 13.609 1 98.44 88 GLN B CA 1
ATOM 1861 C C . GLN B 1 88 ? 6.648 -13.875 12.961 1 98.44 88 GLN B C 1
ATOM 1863 O O . GLN B 1 88 ? 7.195 -12.781 13.125 1 98.44 88 GLN B O 1
ATOM 1868 N N . ALA B 1 89 ? 7.137 -14.828 12.25 1 98.5 89 ALA B N 1
ATOM 1869 C CA . ALA B 1 89 ? 8.445 -14.695 11.609 1 98.5 89 ALA B CA 1
ATOM 1870 C C . ALA B 1 89 ? 8.398 -13.688 10.469 1 98.5 89 ALA B C 1
ATOM 1872 O O . ALA B 1 89 ? 9.242 -12.797 10.375 1 98.5 89 ALA B O 1
ATOM 1873 N N . VAL B 1 90 ? 7.418 -13.836 9.609 1 98.31 90 VAL B N 1
ATOM 1874 C CA . VAL B 1 90 ? 7.355 -13 8.414 1 98.31 90 VAL B CA 1
ATOM 1875 C C . VAL B 1 90 ? 7.098 -11.547 8.805 1 98.31 90 VAL B C 1
ATOM 1877 O O . VAL B 1 90 ? 7.578 -10.625 8.148 1 98.31 90 VAL B O 1
ATOM 1880 N N . ALA B 1 91 ? 6.344 -11.32 9.898 1 98 91 ALA B N 1
ATOM 1881 C CA . ALA B 1 91 ? 6.012 -9.977 10.367 1 98 91 ALA B CA 1
ATOM 1882 C C . ALA B 1 91 ? 7.266 -9.219 10.797 1 98 91 ALA B C 1
ATOM 1884 O O . ALA B 1 91 ? 7.258 -7.988 10.875 1 98 91 ALA B O 1
ATOM 1885 N N . LYS B 1 92 ? 8.344 -9.898 11.016 1 97.38 92 LYS B N 1
ATOM 1886 C CA . LYS B 1 92 ? 9.594 -9.281 11.461 1 97.38 92 LYS B CA 1
ATOM 1887 C C . LYS B 1 92 ? 10.453 -8.859 10.273 1 97.38 92 LYS B C 1
ATOM 1889 O O . LYS B 1 92 ? 11.422 -8.117 10.438 1 97.38 92 LYS B O 1
ATOM 1894 N N . LEU B 1 93 ? 10.133 -9.359 9.125 1 97.38 93 LEU B N 1
ATOM 1895 C CA . LEU B 1 93 ? 10.914 -9.039 7.941 1 97.38 93 LEU B CA 1
ATOM 1896 C C . LEU B 1 93 ? 10.562 -7.648 7.414 1 97.38 93 LEU B C 1
ATOM 1898 O O . LEU B 1 93 ? 9.469 -7.445 6.879 1 97.38 93 LEU B O 1
ATOM 1902 N N . LYS B 1 94 ? 11.484 -6.777 7.32 1 95.5 94 LYS B N 1
ATOM 1903 C CA . LYS B 1 94 ? 11.242 -5.371 7.016 1 95.5 94 LYS B CA 1
ATOM 1904 C C . LYS B 1 94 ? 11.094 -5.148 5.512 1 95.5 94 LYS B C 1
ATOM 1906 O O . LYS B 1 94 ? 10.586 -4.113 5.082 1 95.5 94 LYS B O 1
ATOM 1911 N N . CYS B 1 95 ? 11.562 -6.062 4.762 1 97.12 95 CYS B N 1
ATOM 1912 C CA . CYS B 1 95 ? 11.453 -5.949 3.312 1 97.12 95 CYS B CA 1
ATOM 1913 C C . CYS B 1 95 ? 10.055 -6.324 2.838 1 97.12 95 CYS B C 1
ATOM 1915 O O . CYS B 1 95 ? 9.703 -6.094 1.68 1 97.12 95 CYS B O 1
ATOM 1917 N N . VAL B 1 96 ? 9.25 -6.938 3.68 1 98.56 96 VAL B N 1
ATOM 1918 C CA . VAL B 1 96 ? 7.898 -7.375 3.34 1 98.56 96 VAL B CA 1
ATOM 1919 C C . VAL B 1 96 ? 6.922 -6.215 3.508 1 98.56 96 VAL B C 1
ATOM 1921 O O . VAL B 1 96 ? 6.758 -5.688 4.609 1 98.56 96 VAL B O 1
ATOM 1924 N N . LEU B 1 97 ? 6.262 -5.852 2.398 1 98.62 97 LEU B N 1
ATOM 1925 C CA . LEU B 1 97 ? 5.281 -4.773 2.42 1 98.62 97 LEU B CA 1
ATOM 1926 C C . LEU B 1 97 ? 3.879 -5.316 2.678 1 98.62 97 LEU B C 1
ATOM 1928 O O . LEU B 1 97 ? 3.051 -4.637 3.293 1 98.62 97 LEU B O 1
ATOM 1932 N N . ASP B 1 98 ? 3.631 -6.457 2.135 1 98.81 98 ASP B N 1
ATOM 1933 C CA . ASP B 1 98 ? 2.363 -7.152 2.34 1 98.81 98 ASP B CA 1
ATOM 1934 C C . ASP B 1 98 ? 2.59 -8.633 2.631 1 98.81 98 ASP B C 1
ATOM 1936 O O . ASP B 1 98 ? 3.473 -9.266 2.039 1 98.81 98 ASP B O 1
ATOM 1940 N N . CYS B 1 99 ? 1.828 -9.164 3.48 1 98.88 99 CYS B N 1
ATOM 1941 C CA . CYS B 1 99 ? 1.632 -10.594 3.711 1 98.88 99 CYS B CA 1
ATOM 1942 C C . CYS B 1 99 ? 0.166 -10.898 3.992 1 98.88 99 CYS B C 1
ATOM 1944 O O . CYS B 1 99 ? -0.374 -10.484 5.02 1 98.88 99 CYS B O 1
ATOM 1946 N N . HIS B 1 100 ? -0.4 -11.648 3.08 1 98.88 100 HIS B N 1
ATOM 1947 C CA . HIS B 1 100 ? -1.829 -11.914 3.18 1 98.88 100 HIS B CA 1
ATOM 1948 C C . HIS B 1 100 ? -2.109 -13.414 3.145 1 98.88 100 HIS B C 1
ATOM 1950 O O . HIS B 1 100 ? -1.648 -14.117 2.24 1 98.88 100 HIS B O 1
ATOM 1956 N N . LEU B 1 101 ? -2.822 -13.906 4.145 1 98.75 101 LEU B N 1
ATOM 1957 C CA . LEU B 1 101 ? -3.385 -15.25 4.105 1 98.75 101 LEU B CA 1
ATOM 1958 C C . LEU B 1 101 ? -4.539 -15.336 3.109 1 98.75 101 LEU B C 1
ATOM 1960 O O . LEU B 1 101 ? -5.477 -14.539 3.178 1 98.75 101 LEU B O 1
ATOM 1964 N N . VAL B 1 102 ? -4.426 -16.312 2.238 1 98.19 102 VAL B N 1
ATOM 1965 C CA . VAL B 1 102 ? -5.445 -16.328 1.192 1 98.19 102 VAL B CA 1
ATOM 1966 C C . VAL B 1 102 ? -6.07 -17.719 1.104 1 98.19 102 VAL B C 1
ATOM 1968 O O . VAL B 1 102 ? -5.488 -18.703 1.573 1 98.19 102 VAL B O 1
ATOM 1971 N N . ALA B 1 103 ? -7.297 -17.766 0.564 1 95.81 103 ALA B N 1
ATOM 1972 C CA . ALA B 1 103 ? -7.93 -19.016 0.149 1 95.81 103 ALA B CA 1
ATOM 1973 C C . ALA B 1 103 ? -7.582 -19.344 -1.299 1 95.81 103 ALA B C 1
ATOM 1975 O O . ALA B 1 103 ? -7.777 -18.516 -2.197 1 95.81 103 ALA B O 1
ATOM 1976 N N . GLY B 1 104 ? -7.039 -20.469 -1.566 1 92.31 104 GLY B N 1
ATOM 1977 C CA . GLY B 1 104 ? -6.656 -20.875 -2.91 1 92.31 104 GLY B CA 1
ATOM 1978 C C . GLY B 1 104 ? -5.465 -21.812 -2.932 1 92.31 104 GLY B C 1
ATOM 1979 O O . GLY B 1 104 ? -5.262 -22.578 -1.995 1 92.31 104 GLY B O 1
ATOM 1980 N N . ASP B 1 105 ? -4.684 -21.703 -4.035 1 92.81 105 ASP B N 1
ATOM 1981 C CA . ASP B 1 105 ? -3.582 -22.641 -4.25 1 92.81 105 ASP B CA 1
ATOM 1982 C C . ASP B 1 105 ? -2.365 -22.266 -3.41 1 92.81 105 ASP B C 1
ATOM 1984 O O . ASP B 1 105 ? -1.444 -23.062 -3.24 1 92.81 105 ASP B O 1
ATOM 1988 N N . PHE B 1 106 ? -2.367 -21.094 -2.945 1 96.44 106 PHE B N 1
ATOM 1989 C CA . PHE B 1 106 ? -1.334 -20.625 -2.031 1 96.44 106 PHE B CA 1
ATOM 1990 C C . PHE B 1 106 ? -1.902 -20.406 -0.632 1 96.44 106 PHE B C 1
ATOM 1992 O O . PHE B 1 106 ? -3.104 -20.188 -0.472 1 96.44 106 PHE B O 1
ATOM 1999 N N . ASP B 1 107 ? -1.026 -20.484 0.336 1 97.88 107 ASP B N 1
ATOM 2000 C CA . ASP B 1 107 ? -1.421 -20.125 1.693 1 97.88 107 ASP B CA 1
ATOM 2001 C C . ASP B 1 107 ? -1.263 -18.625 1.929 1 97.88 107 ASP B C 1
ATOM 2003 O O . ASP B 1 107 ? -2.121 -18 2.551 1 97.88 107 ASP B O 1
ATOM 2007 N N . TYR B 1 108 ? -0.139 -18.062 1.403 1 98.56 108 TYR B N 1
ATOM 2008 C CA . TYR B 1 108 ? 0.129 -16.641 1.575 1 98.56 108 TYR B CA 1
ATOM 2009 C C . TYR B 1 108 ? 0.619 -16.016 0.275 1 98.56 108 TYR B C 1
ATOM 2011 O O . TYR B 1 108 ? 1.267 -16.688 -0.536 1 98.56 108 TYR B O 1
ATOM 2019 N N . PHE B 1 109 ? 0.332 -14.742 0.131 1 98.69 109 PHE B N 1
ATOM 2020 C CA . PHE B 1 109 ? 1.043 -13.883 -0.811 1 98.69 109 PHE B CA 1
ATOM 2021 C C . PHE B 1 109 ? 1.892 -12.859 -0.074 1 98.69 109 PHE B C 1
ATOM 2023 O O . PHE B 1 109 ? 1.425 -12.227 0.877 1 98.69 109 PHE B O 1
ATOM 2030 N N . LEU B 1 110 ? 3.09 -12.727 -0.472 1 98.81 110 LEU B N 1
ATOM 2031 C CA . LEU B 1 110 ? 3.986 -11.68 0.004 1 98.81 110 LEU B CA 1
ATOM 2032 C C . LEU B 1 110 ? 4.25 -10.648 -1.09 1 98.81 110 LEU B C 1
ATOM 2034 O O . LEU B 1 110 ? 4.359 -11 -2.268 1 98.81 110 LEU B O 1
ATOM 2038 N N . LYS B 1 111 ? 4.293 -9.438 -0.781 1 98.81 111 LYS B N 1
ATOM 2039 C CA . LYS B 1 111 ? 4.82 -8.344 -1.59 1 98.81 111 LYS B CA 1
ATOM 2040 C C . LYS B 1 111 ? 6.133 -7.812 -1.012 1 98.81 111 LYS B C 1
ATOM 2042 O O . LYS B 1 111 ? 6.172 -7.355 0.131 1 98.81 111 LYS B O 1
ATOM 2047 N N . ILE B 1 112 ? 7.176 -7.848 -1.793 1 98.69 112 ILE B N 1
ATOM 2048 C CA . ILE B 1 112 ? 8.508 -7.574 -1.271 1 98.69 112 ILE B CA 1
ATOM 2049 C C . ILE B 1 112 ? 9.219 -6.559 -2.164 1 98.69 112 ILE B C 1
ATOM 2051 O O . ILE B 1 112 ? 9.164 -6.656 -3.393 1 98.69 112 ILE B O 1
ATOM 2055 N N . ARG B 1 113 ? 9.844 -5.625 -1.568 1 98.44 113 ARG B N 1
ATOM 2056 C CA . ARG B 1 113 ? 10.703 -4.699 -2.297 1 98.44 113 ARG B CA 1
ATOM 2057 C C . ARG B 1 113 ? 12.172 -4.98 -2.012 1 98.44 113 ARG B C 1
ATOM 2059 O O . ARG B 1 113 ? 12.555 -5.23 -0.866 1 98.44 113 ARG B O 1
ATOM 2066 N N . ALA B 1 114 ? 12.953 -4.988 -3.008 1 98.19 114 ALA B N 1
ATOM 2067 C CA . ALA B 1 114 ? 14.398 -5.16 -2.961 1 98.19 114 ALA B CA 1
ATOM 2068 C C . ALA B 1 114 ? 15.109 -4.098 -3.801 1 98.19 114 ALA B C 1
ATOM 2070 O O . ALA B 1 114 ? 14.461 -3.369 -4.559 1 98.19 114 ALA B O 1
ATOM 2071 N N . GLY B 1 115 ? 16.406 -4.004 -3.574 1 97.75 115 GLY B N 1
ATOM 2072 C CA . GLY B 1 115 ? 17.172 -3.066 -4.375 1 97.75 115 GLY B CA 1
ATOM 2073 C C . GLY B 1 115 ? 17.219 -3.436 -5.844 1 97.75 115 GLY B C 1
ATOM 2074 O O . GLY B 1 115 ? 16.969 -2.598 -6.711 1 97.75 115 GLY B O 1
ATOM 2075 N N . ASP B 1 116 ? 17.578 -4.594 -6.109 1 97.44 116 ASP B N 1
ATOM 2076 C CA . ASP B 1 116 ? 17.641 -5.203 -7.434 1 97.44 116 ASP B CA 1
ATOM 2077 C C . ASP B 1 116 ? 17.469 -6.715 -7.352 1 97.44 116 ASP B C 1
ATOM 2079 O O . ASP B 1 116 ? 17.125 -7.25 -6.297 1 97.44 116 ASP B O 1
ATOM 2083 N N . VAL B 1 117 ? 17.609 -7.336 -8.492 1 97.06 117 VAL B N 1
ATOM 2084 C CA . VAL B 1 117 ? 17.375 -8.773 -8.57 1 97.06 117 VAL B CA 1
ATOM 2085 C C . VAL B 1 117 ? 18.375 -9.508 -7.672 1 97.06 117 VAL B C 1
ATOM 2087 O O . VAL B 1 117 ? 18.016 -10.469 -6.988 1 97.06 117 VAL B O 1
ATOM 2090 N N . ASP B 1 118 ? 19.641 -9.094 -7.652 1 98 118 ASP B N 1
ATOM 2091 C CA . ASP B 1 118 ? 20.656 -9.719 -6.805 1 98 118 ASP B CA 1
ATOM 2092 C C . ASP B 1 118 ? 20.328 -9.539 -5.328 1 98 118 ASP B C 1
ATOM 2094 O O . ASP B 1 118 ? 20.516 -10.461 -4.527 1 98 118 ASP B O 1
ATOM 2098 N N . ASP B 1 119 ? 19.922 -8.359 -4.988 1 97.69 119 ASP B N 1
ATOM 2099 C CA . ASP B 1 119 ? 19.484 -8.117 -3.619 1 97.69 119 ASP B CA 1
ATOM 2100 C C . ASP B 1 119 ? 18.328 -9.055 -3.242 1 97.69 119 ASP B C 1
ATOM 2102 O O . ASP B 1 119 ? 18.312 -9.602 -2.139 1 97.69 119 ASP B O 1
ATOM 2106 N N . PHE B 1 120 ? 17.422 -9.297 -4.176 1 98.31 120 PHE B N 1
ATOM 2107 C CA . PHE B 1 120 ? 16.328 -10.203 -3.895 1 98.31 120 PHE B CA 1
ATOM 2108 C C . PHE B 1 120 ? 16.828 -11.625 -3.707 1 98.31 120 PHE B C 1
ATOM 2110 O O . PHE B 1 120 ? 16.359 -12.352 -2.828 1 98.31 120 PHE B O 1
ATOM 2117 N N . LYS B 1 121 ? 17.656 -11.992 -4.508 1 97.44 121 LYS B N 1
ATOM 2118 C CA . LYS B 1 121 ? 18.219 -13.328 -4.352 1 97.44 121 LYS B CA 1
ATOM 2119 C C . LYS B 1 121 ? 18.797 -13.516 -2.951 1 97.44 121 LYS B C 1
ATOM 2121 O O . LYS B 1 121 ? 18.641 -14.578 -2.344 1 97.44 121 LYS B O 1
ATOM 2126 N N . ARG B 1 122 ? 19.469 -12.531 -2.492 1 97.12 122 ARG B N 1
ATOM 2127 C CA . ARG B 1 122 ? 20.016 -12.586 -1.142 1 97.12 122 ARG B CA 1
ATOM 2128 C C . ARG B 1 122 ? 18.906 -12.672 -0.101 1 97.12 122 ARG B C 1
ATOM 2130 O O . ARG B 1 122 ? 18.969 -13.5 0.812 1 97.12 122 ARG B O 1
ATOM 2137 N N . ILE B 1 123 ? 17.922 -11.82 -0.261 1 96.31 123 ILE B N 1
ATOM 2138 C CA . ILE B 1 123 ? 16.781 -11.844 0.636 1 96.31 123 ILE B CA 1
ATOM 2139 C C . ILE B 1 123 ? 16.141 -13.234 0.632 1 96.31 123 ILE B C 1
ATOM 2141 O O . ILE B 1 123 ? 15.859 -13.797 1.692 1 96.31 123 ILE B O 1
ATOM 2145 N N . HIS B 1 124 ? 15.93 -13.75 -0.531 1 95.94 124 HIS B N 1
ATOM 2146 C CA . HIS B 1 124 ? 15.344 -15.078 -0.681 1 95.94 124 HIS B CA 1
ATOM 2147 C C . HIS B 1 124 ? 16.188 -16.141 0.015 1 95.94 124 HIS B C 1
ATOM 2149 O O . HIS B 1 124 ? 15.68 -16.922 0.824 1 95.94 124 HIS B O 1
ATOM 2155 N N . GLY B 1 125 ? 17.453 -16.156 -0.227 1 94.38 125 GLY B N 1
ATOM 2156 C CA . GLY B 1 125 ? 18.359 -17.172 0.293 1 94.38 125 GLY B CA 1
ATOM 2157 C C . GLY B 1 125 ? 18.578 -17.062 1.792 1 94.38 125 GLY B C 1
ATOM 2158 O O . GLY B 1 125 ? 18.75 -18.078 2.469 1 94.38 125 GLY B O 1
ATOM 2159 N N . ASP B 1 126 ? 18.422 -15.844 2.318 1 94.38 126 ASP B N 1
ATOM 2160 C CA . ASP B 1 126 ? 18.766 -15.617 3.719 1 94.38 126 ASP B CA 1
ATOM 2161 C C . ASP B 1 126 ? 17.516 -15.57 4.59 1 94.38 126 ASP B C 1
ATOM 2163 O O . ASP B 1 126 ? 17.547 -15.961 5.758 1 94.38 126 ASP B O 1
ATOM 2167 N N . GLN B 1 127 ? 16.5 -15.102 4.047 1 94.56 127 GLN B N 1
ATOM 2168 C CA . GLN B 1 127 ? 15.375 -14.773 4.902 1 94.56 127 GLN B CA 1
ATOM 2169 C C . GLN B 1 127 ? 14.148 -15.617 4.547 1 94.56 127 GLN B C 1
ATOM 2171 O O . GLN B 1 127 ? 13.57 -16.281 5.406 1 94.56 127 GLN B O 1
ATOM 2176 N N . LEU B 1 128 ? 13.812 -15.703 3.32 1 94.19 128 LEU B N 1
ATOM 2177 C CA . LEU B 1 128 ? 12.57 -16.359 2.936 1 94.19 128 LEU B CA 1
ATOM 2178 C C . LEU B 1 128 ? 12.664 -17.859 3.115 1 94.19 128 LEU B C 1
ATOM 2180 O O . LEU B 1 128 ? 11.727 -18.5 3.594 1 94.19 128 LEU B O 1
ATOM 2184 N N . ILE B 1 129 ? 13.805 -18.422 2.73 1 92 129 ILE B N 1
ATOM 2185 C CA . ILE B 1 129 ? 13.992 -19.859 2.824 1 92 129 ILE B CA 1
ATOM 2186 C C . ILE B 1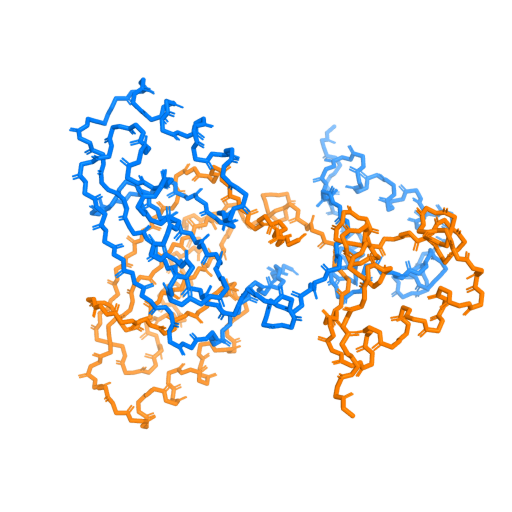 129 ? 14 -20.281 4.289 1 92 129 ILE B C 1
ATOM 2188 O O . ILE B 1 129 ? 13.719 -21.453 4.609 1 92 129 ILE B O 1
ATOM 2192 N N . ALA B 1 130 ? 14.328 -19.375 5.191 1 93.19 130 ALA B N 1
ATOM 2193 C CA . ALA B 1 130 ? 14.438 -19.656 6.621 1 93.19 130 ALA B CA 1
ATOM 2194 C C . ALA B 1 130 ? 13.086 -19.531 7.312 1 93.19 130 ALA B C 1
ATOM 2196 O O . ALA B 1 130 ? 12.961 -19.844 8.5 1 93.19 130 ALA B O 1
ATOM 2197 N N . LEU B 1 131 ? 12.125 -19.094 6.605 1 97 131 LEU B N 1
ATOM 2198 C CA . LEU B 1 131 ? 10.797 -18.984 7.215 1 97 131 LEU B CA 1
ATOM 2199 C C . LEU B 1 131 ? 10.266 -20.344 7.613 1 97 131 LEU B C 1
ATOM 2201 O O . LEU B 1 131 ? 10.344 -21.297 6.84 1 97 131 LEU B O 1
ATOM 2205 N N . PRO B 1 132 ? 9.719 -20.438 8.734 1 97.25 132 PRO B N 1
ATOM 2206 C CA . PRO B 1 132 ? 9.289 -21.734 9.234 1 97.25 132 PRO B CA 1
ATOM 2207 C C . PRO B 1 132 ? 8.109 -22.312 8.461 1 97.25 132 PRO B C 1
ATOM 2209 O O . PRO B 1 132 ? 7.18 -21.578 8.109 1 97.25 132 PRO B O 1
ATOM 2212 N N . GLY B 1 133 ? 8.164 -23.594 8.219 1 96.69 133 GLY B N 1
ATOM 2213 C CA . GLY B 1 133 ? 7.027 -24.344 7.715 1 96.69 133 GLY B CA 1
ATOM 2214 C C . GLY B 1 133 ? 6.793 -24.156 6.23 1 96.69 133 GLY B C 1
ATOM 2215 O O . GLY B 1 133 ? 5.777 -24.594 5.695 1 96.69 133 GLY B O 1
ATOM 2216 N N . VAL B 1 134 ? 7.68 -23.516 5.52 1 97.12 134 VAL B N 1
ATOM 2217 C CA . VAL B 1 134 ? 7.477 -23.25 4.098 1 97.12 134 VAL B CA 1
ATOM 2218 C C . VAL B 1 134 ? 7.809 -24.5 3.289 1 97.12 134 VAL B C 1
ATOM 2220 O O . VAL B 1 134 ? 8.93 -25.016 3.355 1 97.12 134 VAL B O 1
ATOM 2223 N N . ARG B 1 135 ? 6.84 -24.922 2.609 1 96.31 135 ARG B N 1
ATOM 2224 C CA . ARG B 1 135 ? 7.016 -26.078 1.729 1 96.31 135 ARG B CA 1
ATOM 2225 C C . ARG B 1 135 ? 7.52 -25.641 0.356 1 96.31 135 ARG B C 1
ATOM 2227 O O . ARG B 1 135 ? 8.422 -26.266 -0.206 1 96.31 135 ARG B O 1
ATOM 2234 N N . GLN B 1 136 ? 6.914 -24.656 -0.156 1 95.62 136 GLN B N 1
ATOM 2235 C CA . GLN B 1 136 ? 7.246 -24.172 -1.493 1 95.62 136 GLN B CA 1
ATOM 2236 C C . GLN B 1 136 ? 6.938 -22.688 -1.634 1 95.62 136 GLN B C 1
ATOM 2238 O O . GLN B 1 136 ? 6.02 -22.172 -0.989 1 95.62 136 GLN B O 1
ATOM 2243 N N . THR B 1 137 ? 7.746 -22.062 -2.467 1 95.94 137 THR B N 1
ATOM 2244 C CA . THR B 1 137 ? 7.469 -20.688 -2.861 1 95.94 137 THR B CA 1
ATOM 2245 C C . THR B 1 137 ? 7.422 -20.547 -4.379 1 95.94 137 THR B C 1
ATOM 2247 O O . THR B 1 137 ? 8.07 -21.312 -5.094 1 95.94 137 THR B O 1
ATOM 2250 N N . ARG B 1 138 ? 6.609 -19.734 -4.816 1 96.12 138 ARG B N 1
ATOM 2251 C CA . ARG B 1 138 ? 6.602 -19.312 -6.211 1 96.12 138 ARG B CA 1
ATOM 2252 C C . ARG B 1 138 ? 6.836 -17.812 -6.32 1 96.12 138 ARG B C 1
ATOM 2254 O O . ARG B 1 138 ? 6.117 -17.016 -5.707 1 96.12 138 ARG B O 1
ATOM 2261 N N . THR B 1 139 ? 7.805 -17.5 -7.156 1 97.12 139 THR B N 1
ATOM 2262 C CA . THR B 1 139 ? 8.195 -16.109 -7.258 1 97.12 139 THR B CA 1
ATOM 2263 C C . THR B 1 139 ? 7.652 -15.484 -8.539 1 97.12 139 THR B C 1
ATOM 2265 O O . THR B 1 139 ? 7.773 -16.078 -9.617 1 97.12 139 THR B O 1
ATOM 2268 N N . PHE B 1 140 ? 7.035 -14.359 -8.438 1 98 140 PHE B N 1
ATOM 2269 C CA . PHE B 1 140 ? 6.574 -13.547 -9.555 1 98 140 PHE B CA 1
ATOM 2270 C C . PHE B 1 140 ? 7.285 -12.203 -9.578 1 98 140 PHE B C 1
ATOM 2272 O O . PHE B 1 140 ? 6.984 -11.32 -8.766 1 98 140 PHE B O 1
ATOM 2279 N N . PHE B 1 141 ? 8.195 -12.047 -10.508 1 98.38 141 PHE B N 1
ATOM 2280 C CA . PHE B 1 141 ? 8.82 -10.734 -10.633 1 98.38 141 PHE B CA 1
ATOM 2281 C C . PHE B 1 141 ? 7.867 -9.734 -11.266 1 98.38 141 PHE B C 1
ATOM 2283 O O . PHE B 1 141 ? 7.262 -10.016 -12.305 1 98.38 141 PHE B O 1
ATOM 2290 N N . VAL B 1 142 ? 7.719 -8.625 -10.695 1 98.69 142 VAL B N 1
ATOM 2291 C CA . VAL B 1 142 ? 6.867 -7.57 -11.234 1 98.69 142 VAL B CA 1
ATOM 2292 C C . VAL B 1 142 ? 7.613 -6.805 -12.32 1 98.69 142 VAL B C 1
ATOM 2294 O O . VAL B 1 142 ? 8.641 -6.18 -12.055 1 98.69 142 VAL B O 1
ATOM 2297 N N . MET B 1 143 ? 7.043 -6.844 -13.438 1 97.94 143 MET B N 1
ATOM 2298 C CA . MET B 1 143 ? 7.684 -6.211 -14.586 1 97.94 143 MET B CA 1
ATOM 2299 C C . MET B 1 143 ? 7.199 -4.773 -14.758 1 97.94 143 MET B 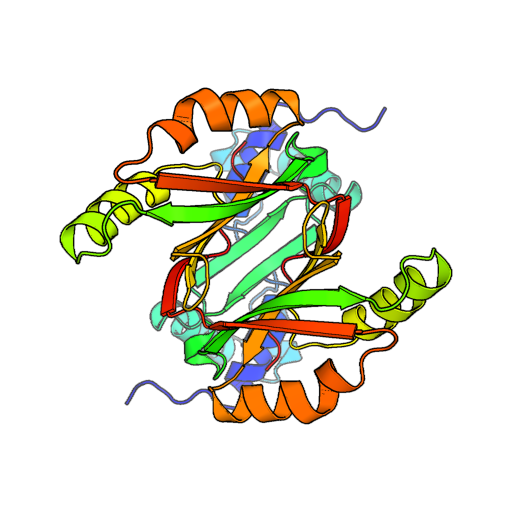C 1
ATOM 2301 O O . MET B 1 143 ? 7.887 -3.951 -15.359 1 97.94 143 MET B O 1
ATOM 2305 N N . LYS B 1 144 ? 6.043 -4.496 -14.328 1 98.19 144 LYS B N 1
ATOM 2306 C CA . LYS B 1 144 ? 5.434 -3.174 -14.438 1 98.19 144 LYS B CA 1
ATOM 2307 C C . LYS B 1 144 ? 4.43 -2.941 -13.312 1 98.19 144 LYS B C 1
ATOM 2309 O O . LYS B 1 144 ? 3.639 -3.828 -12.984 1 98.19 144 LYS B O 1
ATOM 2314 N N . GLU B 1 145 ? 4.527 -1.821 -12.648 1 98.56 145 GLU B N 1
ATOM 2315 C CA . GLU B 1 145 ? 3.549 -1.371 -11.664 1 98.56 145 GLU B CA 1
ATOM 2316 C C . GLU B 1 145 ? 2.506 -0.458 -12.305 1 98.56 145 GLU B C 1
ATOM 2318 O O . GLU B 1 145 ? 2.672 0.763 -12.328 1 98.56 145 GLU B O 1
ATOM 2323 N N . VAL B 1 146 ? 1.453 -1.021 -12.758 1 98.69 146 VAL B N 1
ATOM 2324 C CA . VAL B 1 146 ? 0.406 -0.252 -13.422 1 98.69 146 VAL B CA 1
ATOM 2325 C C . VAL B 1 146 ? -0.311 0.633 -12.406 1 98.69 146 VAL B C 1
ATOM 2327 O O . VAL B 1 146 ? -0.53 1.821 -12.648 1 98.69 146 VAL B O 1
ATOM 2330 N N . VAL B 1 147 ? -0.749 0.108 -11.391 1 98.56 147 VAL B N 1
ATOM 2331 C CA . VAL B 1 147 ? -1.226 0.756 -10.18 1 98.56 147 VAL B CA 1
ATOM 2332 C C . VAL B 1 147 ? -0.486 0.191 -8.969 1 98.56 147 VAL B C 1
ATOM 2334 O O . VAL B 1 147 ? -0.276 -1.021 -8.867 1 98.56 147 VAL B O 1
ATOM 2337 N N . ASP B 1 148 ? -0.038 1.029 -8.133 1 98.25 148 ASP B N 1
ATOM 2338 C CA . ASP B 1 148 ? 0.67 0.577 -6.938 1 98.25 148 ASP B CA 1
ATOM 2339 C C . ASP B 1 148 ? 0.301 1.428 -5.723 1 98.25 148 ASP B C 1
ATOM 2341 O O . ASP B 1 148 ? 0.662 2.604 -5.652 1 98.25 148 ASP B O 1
ATOM 2345 N N . ASN B 1 149 ? -0.462 0.835 -4.805 1 97.5 149 ASN B N 1
ATOM 2346 C CA . ASN B 1 149 ? -0.801 1.462 -3.533 1 97.5 149 ASN B CA 1
ATOM 2347 C C . ASN B 1 149 ? -1.702 2.678 -3.729 1 97.5 149 ASN B C 1
ATOM 2349 O O . ASN B 1 149 ? -1.397 3.768 -3.24 1 97.5 149 ASN B O 1
ATOM 2353 N N . ALA B 1 150 ? -2.83 2.518 -4.441 1 97.88 150 ALA B N 1
ATOM 2354 C CA . ALA B 1 150 ? -3.795 3.598 -4.633 1 97.88 150 ALA B CA 1
ATOM 2355 C C . ALA B 1 150 ? -4.527 3.914 -3.33 1 97.88 150 ALA B C 1
ATOM 2357 O O . ALA B 1 150 ? -4.574 3.084 -2.42 1 97.88 150 ALA B O 1
ATOM 2358 N N . ALA B 1 151 ? -5.02 5.074 -3.229 1 97.19 151 ALA B N 1
ATOM 2359 C CA . ALA B 1 151 ? -5.848 5.453 -2.086 1 97.19 151 ALA B CA 1
ATOM 2360 C C . ALA B 1 151 ? -7.16 4.68 -2.08 1 97.19 151 ALA B C 1
ATOM 2362 O O . ALA B 1 151 ? -7.613 4.203 -3.123 1 97.19 151 ALA B O 1
ATOM 2363 N N . LEU B 1 152 ? -7.742 4.531 -0.916 1 97.75 152 LEU B N 1
ATOM 2364 C CA . LEU B 1 152 ? -9.047 3.889 -0.797 1 97.75 152 LEU B CA 1
ATOM 2365 C C . LEU B 1 152 ? -10.141 4.762 -1.407 1 97.75 152 LEU B C 1
ATOM 2367 O O . LEU B 1 152 ? -10.125 5.984 -1.247 1 97.75 152 LEU B O 1
ATOM 2371 N N . GLU B 1 153 ? -11 4.074 -2.053 1 95.5 153 GLU B N 1
ATOM 2372 C CA . GLU B 1 153 ? -12.141 4.793 -2.619 1 95.5 153 GLU B CA 1
ATOM 2373 C C . GLU B 1 153 ? -13.398 4.566 -1.793 1 95.5 153 GLU B C 1
ATOM 2375 O O . GLU B 1 153 ? -13.883 3.434 -1.684 1 95.5 153 GLU B O 1
ATOM 2380 N N . PHE B 1 154 ? -13.891 5.602 -1.281 1 94.62 154 PHE B N 1
ATOM 2381 C CA . PHE B 1 154 ? -15.148 5.551 -0.544 1 94.62 154 PHE B CA 1
ATOM 2382 C C . PHE B 1 154 ? -15.859 6.898 -0.594 1 94.62 154 PHE B C 1
ATOM 2384 O O . PHE B 1 154 ? -15.242 7.922 -0.897 1 94.62 154 PHE B O 1
#

Organism: NCBI:txid2511166

Nearest PDB structures (foldseek):
  2gqq-assembly1_A-2  TM=9.592E-01  e=5.590E-17  Escherichia coli
  2p6s-assembly1_H  TM=9.391E-01  e=5.989E-16  Neisseria meningitidis MC58
  3i4p-assembly1_A  TM=9.536E-01  e=9.470E-14  Agrobacterium fabrum str. C58
  2cg4-assembly1_A  TM=9.160E-01  e=4.989E-14  Escherichia coli
  4pcq-assembly2_C  TM=7.619E-01  e=3.380E-15  Mycobacterium tuberculosis H37Rv

InterPro domains:
  IPR000485 AsnC-type HTH domain [PF13404] (5-45)
  IPR000485 AsnC-type HTH domain [PR00033] (5-21)
  IPR000485 AsnC-type HTH domain [PR00033] (21-32)
  IPR000485 AsnC-type HTH domain [PR00033] (32-51)
  IPR000485 AsnC-type HTH domain [PS50956] (5-66)
  IPR011008 Dimeric alpha-beta barrel [SSF54909] (68-150)
  IPR011991 ArsR-like helix-turn-helix domain [cd00090] (3-56)
  IPR019885 Transcription regulator HTH, AsnC-type, conserved site [PS00519] (23-49)
  IPR019887 Transcription regulator AsnC/Lrp, ligand binding domain [PF01037] (69-151)
  IPR019888 Transcription regulator AsnC-like [SM00344] (5-114)
  IPR036388 Winged helix-like DNA-binding domain superfamily [G3DSA:1.10.10.10] (6-57)
  IPR036390 Winged helix DNA-binding domain superfamily [SSF46785] (4-64)